Protein AF-A0A520QK31-F1 (afdb_monomer_lite)

Structure (mmCIF, N/CA/C/O backbone):
data_AF-A0A520QK31-F1
#
_entry.id   AF-A0A520QK31-F1
#
loop_
_atom_site.group_PDB
_atom_site.id
_atom_site.type_symbol
_atom_site.label_atom_id
_atom_site.label_alt_id
_atom_site.label_comp_id
_atom_site.label_asym_id
_atom_site.label_entity_id
_atom_site.label_seq_id
_atom_site.pdbx_PDB_ins_code
_atom_site.Cartn_x
_atom_site.Cartn_y
_atom_site.Cartn_z
_atom_site.occupancy
_atom_site.B_iso_or_equiv
_atom_site.auth_seq_id
_atom_site.auth_comp_id
_atom_site.auth_asym_id
_atom_site.auth_atom_id
_atom_site.pdbx_PDB_model_num
ATOM 1 N N . MET A 1 1 ? 21.929 82.940 11.059 1.00 46.09 1 MET A N 1
ATOM 2 C CA . MET A 1 1 ? 22.691 81.681 10.891 1.00 46.09 1 MET A CA 1
ATOM 3 C C . MET A 1 1 ? 22.188 80.695 11.957 1.00 46.09 1 MET A C 1
ATOM 5 O O . MET A 1 1 ? 22.759 80.641 13.028 1.00 46.09 1 MET A O 1
ATOM 9 N N . LYS A 1 2 ? 20.939 80.211 11.927 1.00 44.94 2 LYS A N 1
ATOM 10 C CA . LYS A 1 2 ? 20.292 79.178 11.084 1.00 44.94 2 LYS A CA 1
ATOM 11 C C . LYS A 1 2 ? 20.892 77.758 11.227 1.00 44.94 2 LYS A C 1
ATOM 13 O O . LYS A 1 2 ? 21.937 77.467 10.665 1.00 44.94 2 LYS A O 1
ATOM 18 N N . ASN A 1 3 ? 20.124 76.930 11.949 1.00 48.44 3 ASN A N 1
ATOM 19 C CA . ASN A 1 3 ? 19.950 75.469 11.892 1.00 48.44 3 ASN A CA 1
ATOM 20 C C . ASN A 1 3 ? 21.134 74.560 12.266 1.00 48.44 3 ASN A C 1
ATOM 22 O O . ASN A 1 3 ? 21.831 74.076 11.382 1.00 48.44 3 ASN A O 1
ATOM 26 N N . LYS A 1 4 ? 21.286 74.223 13.560 1.00 48.78 4 LYS A N 1
ATOM 27 C CA . LYS A 1 4 ? 22.144 73.100 14.000 1.00 48.78 4 LYS A CA 1
ATOM 28 C C . LYS A 1 4 ? 21.623 72.128 15.089 1.00 48.78 4 LYS A C 1
ATOM 30 O O . LYS A 1 4 ? 22.316 71.136 15.274 1.00 48.78 4 LYS A O 1
ATOM 35 N N . PRO A 1 5 ? 20.449 72.258 15.754 1.00 47.41 5 PRO A N 1
ATOM 36 C CA . PRO A 1 5 ? 20.055 71.233 16.733 1.00 47.41 5 PRO A CA 1
ATOM 37 C C . PRO A 1 5 ? 19.153 70.115 16.170 1.00 47.41 5 PRO A C 1
ATOM 39 O O . PRO A 1 5 ? 19.018 69.076 16.800 1.00 47.41 5 PRO A O 1
ATOM 42 N N . LEU A 1 6 ? 18.560 70.278 14.979 1.00 47.03 6 LEU A N 1
ATOM 43 C CA . LEU A 1 6 ? 17.565 69.328 14.444 1.00 47.03 6 LEU A CA 1
ATOM 44 C C . LEU A 1 6 ? 18.149 68.124 13.681 1.00 47.03 6 LEU A C 1
ATOM 46 O O . LEU A 1 6 ? 17.449 67.138 13.484 1.00 47.03 6 LEU A O 1
ATOM 50 N N . ILE A 1 7 ? 19.421 68.168 13.270 1.00 50.44 7 ILE A N 1
ATOM 51 C CA . ILE A 1 7 ? 20.027 67.096 12.455 1.00 50.44 7 ILE A CA 1
ATOM 52 C C . ILE A 1 7 ? 20.552 65.949 13.336 1.00 50.44 7 ILE A C 1
ATOM 54 O O . ILE A 1 7 ? 20.446 64.788 12.956 1.00 50.44 7 ILE A O 1
ATOM 58 N N . PHE A 1 8 ? 21.044 66.240 14.545 1.00 45.44 8 PHE A N 1
ATOM 59 C CA . PHE A 1 8 ? 21.603 65.207 15.429 1.00 45.44 8 PHE A CA 1
ATOM 60 C C . PHE A 1 8 ? 20.547 64.251 16.004 1.00 45.44 8 PHE A C 1
ATOM 62 O O . PHE A 1 8 ? 20.827 63.065 16.150 1.00 45.44 8 PHE A O 1
ATOM 69 N N . GLY A 1 9 ? 19.326 64.730 16.268 1.00 43.66 9 GLY A N 1
ATOM 70 C CA . GLY A 1 9 ? 18.235 63.874 16.750 1.00 43.66 9 GLY A CA 1
ATOM 71 C C . GLY A 1 9 ? 17.735 62.884 15.692 1.00 43.66 9 GLY A C 1
ATOM 72 O O . GLY A 1 9 ? 17.532 61.713 15.989 1.00 43.66 9 GLY A O 1
ATOM 73 N N . LEU A 1 10 ? 17.612 63.328 14.437 1.00 47.44 10 LEU A N 1
ATOM 74 C CA . LEU A 1 10 ? 17.105 62.503 13.332 1.00 47.44 10 LEU A CA 1
ATOM 75 C C . LEU A 1 10 ? 18.088 61.404 12.898 1.00 47.44 10 LEU A C 1
ATOM 77 O O . LEU A 1 10 ? 17.662 60.293 12.587 1.00 47.44 10 LEU A O 1
ATOM 81 N N . VAL A 1 11 ? 19.397 61.677 12.927 1.00 52.50 11 VAL A N 1
ATOM 82 C CA . VAL A 1 11 ? 20.423 60.678 12.571 1.00 52.50 11 VAL A CA 1
ATOM 83 C C . VAL A 1 11 ? 20.552 59.599 13.653 1.00 52.50 11 VAL A C 1
ATOM 85 O O . VAL A 1 11 ? 20.694 58.423 13.324 1.00 52.50 11 VAL A O 1
ATOM 88 N N . ALA A 1 12 ? 20.431 59.965 14.934 1.00 52.16 12 ALA A N 1
ATOM 89 C CA . ALA A 1 12 ? 20.466 58.999 16.031 1.00 52.16 12 ALA A CA 1
ATOM 90 C C . ALA A 1 12 ? 19.258 58.042 16.001 1.00 52.16 12 ALA A C 1
ATOM 92 O O . ALA A 1 12 ? 19.423 56.838 16.189 1.00 52.16 12 ALA A O 1
ATOM 93 N N . SER A 1 13 ? 18.056 58.543 15.693 1.00 50.72 13 SER A N 1
ATOM 94 C CA . SER A 1 13 ? 16.854 57.705 15.594 1.00 50.72 13 SER A CA 1
ATOM 95 C C . SER A 1 13 ? 16.883 56.753 14.392 1.00 50.72 13 SER A C 1
ATOM 97 O O . SER A 1 13 ? 16.479 55.600 14.527 1.00 50.72 13 SER A O 1
ATOM 99 N N . ALA A 1 14 ? 17.411 57.183 13.240 1.00 53.25 14 ALA A N 1
ATOM 100 C CA . ALA A 1 14 ? 17.534 56.322 12.061 1.00 53.25 14 ALA A CA 1
ATOM 101 C C . ALA A 1 14 ? 18.543 55.175 12.266 1.00 53.25 14 ALA A C 1
ATOM 103 O O . ALA A 1 14 ? 18.315 54.063 11.791 1.00 53.25 14 ALA A O 1
ATOM 104 N N . LEU A 1 15 ? 19.624 55.411 13.020 1.00 49.22 15 LEU A N 1
ATOM 105 C CA . LEU A 1 15 ? 20.623 54.381 13.316 1.00 49.22 15 LEU A CA 1
ATOM 106 C C . LEU A 1 15 ? 20.081 53.311 14.279 1.00 49.22 15 LEU A C 1
ATOM 108 O O . LEU A 1 15 ? 20.349 52.129 14.091 1.00 49.22 15 LEU A O 1
ATOM 112 N N . VAL A 1 16 ? 19.272 53.709 15.267 1.00 54.50 16 VAL A N 1
ATOM 113 C CA . VAL A 1 16 ? 18.648 52.783 16.231 1.00 54.50 16 VAL A CA 1
ATOM 114 C C . VAL A 1 16 ? 17.549 51.939 15.575 1.00 54.50 16 VAL A C 1
ATOM 116 O O . VAL A 1 16 ? 17.480 50.736 15.832 1.00 54.50 16 VAL A O 1
ATOM 119 N N . PHE A 1 17 ? 16.742 52.521 14.678 1.00 51.25 17 PHE A N 1
ATOM 120 C CA . PHE A 1 17 ? 15.745 51.773 13.896 1.00 51.25 17 PHE A CA 1
ATOM 121 C C . PHE A 1 17 ? 16.382 50.842 12.852 1.00 51.25 17 PHE A C 1
ATOM 123 O O . PHE A 1 17 ? 15.921 49.717 12.672 1.00 51.25 17 PHE A O 1
ATOM 130 N N . GLY A 1 18 ? 17.478 51.259 12.209 1.00 51.44 18 GLY A N 1
ATOM 131 C CA . GLY A 1 18 ? 18.239 50.398 11.300 1.00 51.44 18 GLY A CA 1
ATOM 132 C C . GLY A 1 18 ? 18.871 49.200 12.014 1.00 51.44 18 GLY A C 1
ATOM 133 O O . GLY A 1 18 ? 18.764 48.074 11.532 1.00 51.44 18 GLY A O 1
ATOM 134 N N . LEU A 1 19 ? 19.462 49.410 13.198 1.00 51.34 19 LEU A N 1
ATOM 135 C CA . LEU A 1 19 ? 20.060 48.322 13.979 1.00 51.34 19 LEU A CA 1
ATOM 136 C C . LEU A 1 19 ? 19.002 47.338 14.500 1.00 51.34 19 LEU A C 1
ATOM 138 O O . LEU A 1 19 ? 19.225 46.134 14.462 1.00 51.34 19 LEU A O 1
ATOM 142 N N . THR A 1 20 ? 17.839 47.826 14.943 1.00 53.66 20 THR A N 1
ATOM 143 C CA . THR A 1 20 ? 16.747 46.958 15.423 1.00 53.66 20 THR A CA 1
ATOM 144 C C . THR A 1 20 ? 16.076 46.174 14.295 1.00 53.66 20 THR A C 1
ATOM 146 O O . THR A 1 20 ? 15.760 45.004 14.499 1.00 53.66 20 THR A O 1
ATOM 149 N N . CYS A 1 21 ? 15.936 46.742 13.091 1.00 51.38 21 CYS A N 1
ATOM 150 C CA . CYS A 1 21 ? 15.481 45.986 11.917 1.00 51.38 21 CYS A CA 1
ATOM 151 C C . CYS A 1 21 ? 16.490 44.909 11.494 1.00 51.38 21 CYS A C 1
ATOM 153 O O . CYS A 1 21 ? 16.090 43.778 11.230 1.00 51.38 21 CYS A O 1
ATOM 155 N N . CYS A 1 22 ? 17.792 45.214 11.485 1.00 50.25 22 CYS A N 1
ATOM 156 C CA . CYS A 1 22 ? 18.816 44.215 11.176 1.00 50.25 22 CYS A CA 1
ATOM 157 C C . CYS A 1 22 ? 18.852 43.095 12.224 1.00 50.25 22 CYS A C 1
ATOM 159 O O . CYS A 1 22 ? 18.887 41.930 11.849 1.00 50.25 22 CYS A O 1
ATOM 161 N N . VAL A 1 23 ? 18.775 43.411 13.522 1.00 53.81 23 VAL A N 1
ATOM 162 C CA . VAL A 1 23 ? 18.727 42.390 14.585 1.00 53.81 23 VAL A CA 1
ATOM 163 C C . VAL A 1 23 ? 17.439 41.564 14.501 1.00 53.81 23 VAL A C 1
ATOM 165 O O . VAL A 1 23 ? 17.503 40.353 14.650 1.00 53.81 23 VAL A O 1
ATOM 168 N N . GLY A 1 24 ? 16.290 42.170 14.182 1.00 47.28 24 GLY A N 1
ATOM 169 C CA . GLY A 1 24 ? 15.038 41.439 13.968 1.00 47.28 24 GLY A CA 1
ATOM 170 C C . GLY A 1 24 ? 15.112 40.463 12.791 1.00 47.28 24 GLY A C 1
ATOM 171 O O . GLY A 1 24 ? 14.765 39.297 12.944 1.00 47.28 24 GLY A O 1
ATOM 172 N N . ILE A 1 25 ? 15.626 40.900 11.637 1.00 53.22 25 ILE A N 1
ATOM 173 C CA . ILE A 1 25 ? 15.772 40.046 10.445 1.00 53.22 25 ILE A CA 1
ATOM 174 C C . ILE A 1 25 ? 16.814 38.943 10.685 1.00 53.22 25 ILE A C 1
ATOM 176 O O . ILE A 1 25 ? 16.586 37.805 10.279 1.00 53.22 25 ILE A O 1
ATOM 180 N N . PHE A 1 26 ? 17.910 39.232 11.397 1.00 43.88 26 PHE A N 1
ATOM 181 C CA . PHE A 1 26 ? 18.868 38.203 11.806 1.00 43.88 26 PHE A CA 1
ATOM 182 C C . PHE A 1 26 ? 18.258 37.213 12.801 1.00 43.88 26 PHE A C 1
ATOM 184 O O . PHE A 1 26 ? 18.495 36.023 12.647 1.00 43.88 26 PHE A O 1
ATOM 191 N N . SER A 1 27 ? 17.427 37.648 13.752 1.00 43.38 27 SER A N 1
ATOM 192 C CA . SER A 1 27 ? 16.730 36.740 14.672 1.00 43.38 27 SER A CA 1
ATOM 193 C C . SER A 1 27 ? 15.711 35.851 13.955 1.00 43.38 27 SER A C 1
ATOM 195 O O . SER A 1 27 ? 15.657 34.664 14.244 1.00 43.38 27 SER A O 1
ATOM 197 N N . PHE A 1 28 ? 14.953 36.366 12.979 1.00 42.34 28 PHE A N 1
ATOM 198 C CA . PHE A 1 28 ? 14.015 35.548 12.194 1.00 42.34 28 PHE A CA 1
ATOM 199 C C . PHE A 1 28 ? 14.725 34.596 11.217 1.00 42.34 28 PHE A C 1
ATOM 201 O O . PHE A 1 28 ? 14.290 33.457 11.055 1.00 42.34 28 PHE A O 1
ATOM 208 N N . ALA A 1 29 ? 15.843 35.013 10.613 1.00 42.59 29 ALA A N 1
ATOM 209 C CA . ALA A 1 29 ? 16.661 34.138 9.772 1.00 42.59 29 ALA A CA 1
ATOM 210 C C . ALA A 1 29 ? 17.414 33.073 10.591 1.00 42.59 29 ALA A C 1
ATOM 212 O O . ALA A 1 29 ? 17.589 31.955 10.113 1.00 42.59 29 ALA A O 1
ATOM 213 N N . PHE A 1 30 ? 17.811 33.376 11.834 1.00 40.28 30 PHE A N 1
ATOM 214 C CA . PHE A 1 30 ? 18.374 32.387 12.757 1.00 40.28 30 PHE A CA 1
ATOM 215 C C . PHE A 1 30 ? 17.307 31.436 13.310 1.00 40.28 30 PHE A C 1
ATOM 217 O O . PHE A 1 30 ? 17.577 30.244 13.399 1.00 40.28 30 PHE A O 1
ATOM 224 N N . GLN A 1 31 ? 16.086 31.899 13.600 1.00 40.75 31 GLN A N 1
ATOM 225 C CA . GLN A 1 31 ? 15.008 31.011 14.052 1.00 40.75 31 GLN A CA 1
ATOM 226 C C . GLN A 1 31 ? 14.649 29.964 12.981 1.00 40.75 31 GLN A C 1
ATOM 228 O O . GLN A 1 31 ? 14.403 28.815 13.318 1.00 40.75 31 GLN A O 1
ATOM 233 N N . HIS A 1 32 ? 14.697 30.331 11.694 1.00 39.09 32 HIS A N 1
ATOM 234 C CA . HIS A 1 32 ? 14.441 29.396 10.590 1.00 39.09 32 HIS A CA 1
ATOM 235 C C . HIS A 1 32 ? 15.637 28.497 10.222 1.00 39.09 32 HIS A C 1
ATOM 237 O O . HIS A 1 32 ? 15.451 27.507 9.517 1.00 39.09 32 HIS A O 1
ATOM 243 N N . HIS A 1 33 ? 16.856 28.811 10.682 1.00 35.91 33 HIS A N 1
ATOM 244 C CA . HIS A 1 33 ? 18.060 28.014 10.403 1.00 35.91 33 HIS A CA 1
ATOM 245 C C . HIS A 1 33 ? 18.597 27.212 11.602 1.00 35.91 33 HIS A C 1
ATOM 247 O O . HIS A 1 33 ? 19.410 26.313 11.387 1.00 35.91 33 HIS A O 1
ATOM 253 N N . ILE A 1 34 ? 18.133 27.458 12.835 1.00 40.84 34 ILE A N 1
ATOM 254 C CA . ILE A 1 34 ? 18.486 26.649 14.023 1.00 40.84 34 ILE A CA 1
ATOM 255 C C . ILE A 1 34 ? 17.518 25.460 14.237 1.00 40.84 34 ILE A C 1
ATOM 257 O O . ILE A 1 34 ? 17.526 24.835 15.286 1.00 40.84 34 ILE A O 1
ATOM 261 N N . GLU A 1 35 ? 16.730 25.048 13.242 1.00 41.16 35 GLU A N 1
ATOM 262 C CA . GLU A 1 35 ? 16.080 23.720 13.291 1.00 41.16 35 GLU A CA 1
ATOM 263 C C . GLU A 1 35 ? 16.987 22.593 12.763 1.00 41.16 35 GLU A C 1
ATOM 265 O O . GLU A 1 35 ? 16.629 21.426 12.843 1.00 41.16 35 GLU A O 1
ATOM 270 N N . ASN A 1 36 ? 18.195 22.905 12.274 1.00 40.81 36 ASN A N 1
ATOM 271 C CA . ASN A 1 36 ? 19.083 21.912 11.649 1.00 40.81 36 ASN A CA 1
ATOM 272 C C . ASN A 1 36 ? 20.498 21.829 12.248 1.00 40.81 36 ASN A C 1
ATOM 274 O O . ASN A 1 36 ? 21.398 21.263 11.626 1.00 40.81 36 ASN A O 1
ATOM 278 N N . ALA A 1 37 ? 20.722 22.354 13.455 1.00 39.41 37 ALA A N 1
ATOM 279 C CA . ALA A 1 37 ? 22.028 22.299 14.114 1.00 39.41 37 ALA A CA 1
ATOM 280 C C . ALA A 1 37 ? 21.962 21.592 15.480 1.00 39.41 37 ALA A C 1
ATOM 282 O O . ALA A 1 37 ? 22.026 22.232 16.520 1.00 39.41 37 ALA A O 1
ATOM 283 N N . GLY A 1 38 ? 21.892 20.257 15.436 1.00 49.59 38 GLY A N 1
ATOM 284 C CA . GLY A 1 38 ? 22.512 19.359 16.418 1.00 49.59 38 GLY A CA 1
ATOM 285 C C . GLY A 1 38 ? 21.910 19.310 17.823 1.00 49.59 38 GLY A C 1
ATOM 286 O O . GLY A 1 38 ? 22.356 20.025 18.715 1.00 49.59 38 GLY A O 1
ATOM 287 N N . GLY A 1 39 ? 21.011 18.346 18.032 1.00 52.50 39 GLY A N 1
ATOM 288 C CA . GLY A 1 39 ? 20.623 17.852 19.354 1.00 52.50 39 GLY A CA 1
ATOM 289 C C . GLY A 1 39 ? 19.117 17.688 19.490 1.00 52.50 39 GLY A C 1
ATOM 290 O O . GLY A 1 39 ? 18.494 18.447 20.223 1.00 52.50 39 GLY A O 1
ATOM 291 N N . GLY A 1 40 ? 18.529 16.734 18.763 1.00 62.62 40 GLY A N 1
ATOM 292 C CA . GLY A 1 40 ? 17.146 16.337 19.038 1.00 62.62 40 GLY A CA 1
ATOM 293 C C . GLY A 1 40 ? 17.016 15.732 20.441 1.00 62.62 40 GLY A C 1
ATOM 294 O O . GLY A 1 40 ? 18.021 15.420 21.090 1.00 62.62 40 GLY A O 1
ATOM 295 N N . ALA A 1 41 ? 15.783 15.586 20.921 1.00 76.56 41 ALA A N 1
ATOM 296 C CA . ALA A 1 41 ? 15.516 14.999 22.227 1.00 76.56 41 ALA A CA 1
ATOM 297 C C . ALA A 1 41 ? 16.080 13.567 22.313 1.00 76.56 41 ALA A C 1
ATOM 299 O O . ALA A 1 41 ? 16.209 12.872 21.303 1.00 76.56 41 ALA A O 1
ATOM 300 N N . SER A 1 42 ? 16.493 13.159 23.510 1.00 82.25 42 SER A N 1
ATOM 301 C CA . SER A 1 42 ? 17.139 11.874 23.773 1.00 82.25 42 SER A CA 1
ATOM 302 C C . SER A 1 42 ? 16.123 10.776 24.080 1.00 82.25 42 SER A C 1
ATOM 304 O O . SER A 1 42 ? 14.950 11.027 24.335 1.00 82.25 42 SER A O 1
ATOM 306 N N . VAL A 1 43 ? 16.585 9.523 24.100 1.00 77.00 43 VAL A N 1
ATOM 307 C CA . VAL A 1 43 ? 15.735 8.373 24.431 1.00 77.00 43 VAL A CA 1
ATOM 308 C C . VAL A 1 43 ? 15.033 8.571 25.781 1.00 77.00 43 VAL A C 1
ATOM 310 O O . VAL A 1 43 ? 15.694 8.758 26.802 1.00 77.00 43 VAL A O 1
ATOM 313 N N . GLY A 1 44 ? 13.705 8.447 25.778 1.00 74.62 44 GLY A N 1
ATOM 314 C CA . GLY A 1 44 ? 12.829 8.625 26.937 1.00 74.62 44 GLY A CA 1
ATOM 315 C C . GLY A 1 44 ? 12.202 10.015 27.061 1.00 74.62 44 GLY A C 1
ATOM 316 O O . GLY A 1 44 ? 11.282 10.173 27.861 1.00 74.62 44 GLY A O 1
ATOM 317 N N . ASP A 1 45 ? 12.649 10.995 26.273 1.00 79.56 45 ASP A N 1
ATOM 318 C CA . ASP A 1 45 ? 12.022 12.316 26.225 1.00 79.56 45 ASP A CA 1
ATOM 319 C C . ASP A 1 45 ? 10.677 12.257 25.493 1.00 79.56 45 ASP A C 1
ATOM 321 O O . ASP A 1 45 ? 10.480 11.428 24.606 1.00 79.56 45 ASP A O 1
ATOM 325 N N . ALA A 1 46 ? 9.747 13.139 25.860 1.00 82.25 46 ALA A N 1
ATOM 326 C CA . ALA A 1 46 ? 8.451 13.226 25.195 1.00 82.25 46 ALA A CA 1
ATOM 327 C C . ALA A 1 46 ? 8.590 13.795 23.774 1.00 82.25 46 ALA A C 1
ATOM 329 O O . ALA A 1 46 ? 9.412 14.680 23.532 1.00 82.25 46 ALA A O 1
ATOM 330 N N . CYS A 1 47 ? 7.761 13.316 22.852 1.00 81.25 47 CYS A N 1
ATOM 331 C CA . CYS A 1 47 ? 7.728 13.779 21.467 1.00 81.25 47 CYS A CA 1
ATOM 332 C C . CYS A 1 47 ? 6.316 13.666 20.891 1.00 81.25 47 CYS A C 1
ATOM 334 O O . CYS A 1 47 ? 5.540 12.823 21.331 1.00 81.25 47 CYS A O 1
ATOM 336 N N . ASP A 1 48 ? 6.021 14.469 19.869 1.00 79.94 48 ASP A N 1
ATOM 337 C CA . ASP A 1 48 ? 4.801 14.332 19.063 1.00 79.94 48 ASP A CA 1
ATOM 338 C C . ASP A 1 48 ? 5.136 13.841 17.644 1.00 79.94 48 ASP A C 1
ATOM 340 O O . ASP A 1 48 ? 4.323 13.208 16.969 1.00 79.94 48 ASP A O 1
ATOM 344 N N . ARG A 1 49 ? 6.351 14.136 17.163 1.00 76.56 49 ARG A N 1
ATOM 345 C CA . ARG A 1 49 ? 6.843 13.809 15.821 1.00 76.56 49 ARG A CA 1
ATOM 346 C C . ARG A 1 49 ? 8.261 13.249 15.877 1.00 76.56 49 ARG A C 1
ATOM 348 O O . ARG A 1 49 ? 9.055 13.580 16.750 1.00 76.56 49 ARG A O 1
ATOM 355 N N . ALA A 1 50 ? 8.630 12.448 14.877 1.00 74.00 50 ALA A N 1
ATOM 356 C CA . ALA A 1 50 ? 9.967 11.851 14.777 1.00 74.00 50 ALA A CA 1
ATOM 357 C C . ALA A 1 50 ? 11.107 12.886 14.743 1.00 74.00 50 ALA A C 1
ATOM 359 O O . ALA A 1 50 ? 12.201 12.628 15.235 1.00 74.00 50 ALA A O 1
ATOM 360 N N . THR A 1 51 ? 10.839 14.066 14.178 1.00 76.81 51 THR A N 1
ATOM 361 C CA . THR A 1 51 ? 11.780 15.193 14.106 1.00 76.81 51 THR A CA 1
ATOM 362 C C . THR A 1 51 ? 12.086 15.829 15.458 1.00 76.81 51 THR A C 1
ATOM 364 O O . THR A 1 51 ? 13.029 16.607 15.545 1.00 76.81 51 THR A O 1
ATOM 367 N N . ASP A 1 52 ? 11.298 15.526 16.491 1.00 79.88 52 ASP A N 1
ATOM 368 C CA . ASP A 1 52 ? 11.520 16.049 17.840 1.00 79.88 52 ASP A CA 1
ATOM 369 C C . ASP A 1 52 ? 12.666 15.291 18.542 1.00 79.88 52 ASP A C 1
ATOM 371 O O . ASP A 1 52 ? 13.303 15.819 19.452 1.00 79.88 52 ASP A O 1
ATOM 375 N N . CYS A 1 53 ? 12.970 14.071 18.084 1.00 79.69 53 CYS A N 1
ATOM 376 C CA . CYS A 1 53 ? 14.029 13.211 18.606 1.00 79.69 53 CYS A CA 1
ATOM 377 C C . CYS A 1 53 ? 15.356 13.405 17.860 1.00 79.69 53 CYS A C 1
ATOM 379 O O . CYS A 1 53 ? 15.405 13.984 16.774 1.00 79.69 53 CYS A O 1
ATOM 381 N N . ASP A 1 54 ? 16.459 12.893 18.412 1.00 81.00 54 ASP A N 1
ATOM 382 C CA . ASP A 1 54 ? 17.760 12.930 17.735 1.00 81.00 54 ASP A CA 1
ATOM 383 C C . ASP A 1 54 ? 17.797 12.004 16.504 1.00 81.00 54 ASP A C 1
ATOM 385 O O . ASP A 1 54 ? 18.214 10.841 16.550 1.00 81.00 54 ASP A O 1
ATOM 389 N N . VAL A 1 55 ? 17.377 12.557 15.367 1.00 73.00 55 VAL A N 1
ATOM 390 C CA . VAL A 1 55 ? 17.381 11.894 14.059 1.00 73.00 55 VAL A CA 1
ATOM 391 C C . VAL A 1 55 ? 18.792 11.483 13.632 1.00 73.00 55 VAL A C 1
ATOM 393 O O . VAL A 1 55 ? 18.962 10.456 12.973 1.00 73.00 55 VAL A O 1
ATOM 396 N N . ALA A 1 56 ? 19.825 12.243 14.013 1.00 71.94 56 ALA A N 1
ATOM 397 C CA . ALA A 1 56 ? 21.206 11.910 13.669 1.00 71.94 56 ALA A CA 1
ATOM 398 C C . ALA A 1 56 ? 21.686 10.654 14.415 1.00 71.94 56 ALA A C 1
ATOM 400 O O . ALA A 1 56 ? 22.486 9.887 13.876 1.00 71.94 56 ALA A O 1
ATOM 401 N N . ALA A 1 57 ? 21.146 10.407 15.610 1.00 69.38 57 ALA A N 1
ATOM 402 C CA . ALA A 1 57 ? 21.337 9.176 16.371 1.00 69.38 57 ALA A CA 1
ATOM 403 C C . ALA A 1 57 ? 20.380 8.032 15.967 1.00 69.38 57 ALA A C 1
ATOM 405 O O . ALA A 1 57 ? 20.397 6.978 16.606 1.00 69.38 57 ALA A O 1
ATOM 406 N N . GLY A 1 58 ? 19.557 8.209 14.923 1.00 67.25 58 GLY A N 1
ATOM 407 C CA . GLY A 1 58 ? 18.588 7.206 14.466 1.00 67.25 58 GLY A CA 1
ATOM 408 C C . GLY A 1 58 ? 17.391 7.037 15.405 1.00 67.25 58 GLY A C 1
ATOM 409 O O . GLY A 1 58 ? 16.837 5.941 15.503 1.00 67.25 58 GLY A O 1
ATOM 410 N N . GLN A 1 59 ? 17.023 8.089 16.142 1.00 79.00 59 GLN A N 1
ATOM 411 C CA . GLN A 1 59 ? 15.864 8.065 17.030 1.00 79.00 59 GLN A CA 1
ATOM 412 C C . GLN A 1 59 ? 14.549 8.331 16.280 1.00 79.00 59 GLN A C 1
ATOM 414 O O . GLN A 1 59 ? 14.521 8.809 15.147 1.00 79.00 59 GLN A O 1
ATOM 419 N N . SER A 1 60 ? 13.454 7.975 16.941 1.00 77.00 60 SER A N 1
ATOM 420 C CA . SER A 1 60 ? 12.084 7.933 16.435 1.00 77.00 60 SER A CA 1
ATOM 421 C C . SER A 1 60 ? 11.096 8.225 17.552 1.00 77.00 60 SER A C 1
ATOM 423 O O . SER A 1 60 ? 11.423 8.009 18.720 1.00 77.00 60 SER A O 1
ATOM 425 N N . CYS A 1 61 ? 9.900 8.687 17.192 1.00 79.25 61 CYS A N 1
ATOM 426 C CA . CYS A 1 61 ? 8.857 9.020 18.155 1.00 79.25 61 CYS A CA 1
ATOM 427 C C . CYS A 1 61 ? 7.792 7.921 18.211 1.00 79.25 61 CYS A C 1
ATOM 429 O O . CYS A 1 61 ? 6.932 7.833 17.334 1.00 79.25 61 CYS A O 1
ATOM 431 N N . MET A 1 62 ? 7.856 7.063 19.229 1.00 76.19 62 MET A N 1
ATOM 432 C CA . MET A 1 62 ? 6.901 5.969 19.413 1.00 76.19 62 MET A CA 1
ATOM 433 C C . MET A 1 62 ? 5.802 6.392 20.381 1.00 76.19 62 MET A C 1
ATOM 435 O O . MET A 1 62 ? 6.094 6.998 21.403 1.00 76.19 62 MET A O 1
ATOM 439 N N . HIS A 1 63 ? 4.552 6.055 20.070 1.00 74.75 63 HIS A N 1
ATOM 440 C CA . HIS A 1 63 ? 3.401 6.388 20.906 1.00 74.75 63 HIS A CA 1
ATOM 441 C C . HIS A 1 63 ? 2.869 5.146 21.622 1.00 74.75 63 HIS A C 1
ATOM 443 O O . HIS A 1 63 ? 2.649 4.112 20.988 1.00 74.75 63 HIS A O 1
ATOM 449 N N . ASP A 1 64 ? 2.648 5.267 22.930 1.00 71.44 64 ASP A N 1
ATOM 450 C CA . ASP A 1 64 ? 1.909 4.304 23.747 1.00 71.44 64 ASP A CA 1
ATOM 451 C C . ASP A 1 64 ? 0.706 4.972 24.444 1.00 71.44 64 ASP A C 1
ATOM 453 O O . ASP A 1 64 ? 0.353 6.116 24.149 1.00 71.44 64 ASP A O 1
ATOM 457 N N . ASP A 1 65 ? 0.058 4.255 25.367 1.00 69.19 65 ASP A N 1
ATOM 458 C CA . ASP A 1 65 ? -1.106 4.755 26.111 1.00 69.19 65 ASP A CA 1
ATOM 459 C C . ASP A 1 65 ? -0.786 5.960 27.027 1.00 69.19 65 ASP A C 1
ATOM 461 O O . ASP A 1 65 ? -1.703 6.644 27.486 1.00 69.19 65 ASP A O 1
ATOM 465 N N . ALA A 1 66 ? 0.493 6.225 27.318 1.00 70.75 66 ALA A N 1
ATOM 466 C CA . ALA A 1 66 ? 0.965 7.339 28.140 1.00 70.75 66 ALA A CA 1
ATOM 467 C C . ALA A 1 66 ? 1.451 8.548 27.315 1.00 70.75 66 ALA A C 1
ATOM 469 O O . ALA A 1 66 ? 1.621 9.628 27.887 1.00 70.75 66 ALA A O 1
ATOM 470 N N . GLY A 1 67 ? 1.634 8.397 25.999 1.00 72.19 67 GLY A N 1
ATOM 471 C CA . GLY A 1 67 ? 2.017 9.466 25.073 1.00 72.19 67 GLY A CA 1
ATOM 472 C C . GLY A 1 67 ? 3.165 9.083 24.136 1.00 72.19 67 GLY A C 1
ATOM 473 O O . GLY A 1 67 ? 3.583 7.927 24.067 1.00 72.19 67 GLY A O 1
ATOM 474 N N . GLY A 1 68 ? 3.662 10.059 23.375 1.00 75.50 68 GLY A N 1
ATOM 475 C CA . GLY A 1 68 ? 4.815 9.880 22.495 1.00 75.50 68 GLY A CA 1
ATOM 476 C C . GLY A 1 68 ? 6.140 10.016 23.245 1.00 75.50 68 GLY A C 1
ATOM 477 O O . GLY A 1 68 ? 6.309 10.920 24.067 1.00 75.50 68 GLY A O 1
ATOM 478 N N . PHE A 1 69 ? 7.091 9.127 22.962 1.00 79.44 69 PHE A N 1
ATOM 479 C CA . PHE A 1 69 ? 8.439 9.175 23.518 1.00 79.44 69 PHE A CA 1
ATOM 480 C C . PHE A 1 69 ? 9.524 8.816 22.500 1.00 79.44 69 PHE A C 1
ATOM 482 O O . PHE A 1 69 ? 9.358 7.958 21.625 1.00 79.44 69 PHE A O 1
ATOM 489 N N . CYS A 1 70 ? 10.678 9.460 22.650 1.00 80.19 70 CYS A N 1
ATOM 490 C CA . CYS A 1 70 ? 11.846 9.226 21.825 1.00 80.19 70 CYS A CA 1
ATOM 491 C C . CYS A 1 70 ? 12.471 7.869 22.139 1.00 80.19 70 CYS A C 1
ATOM 493 O O . CYS A 1 70 ? 12.744 7.510 23.286 1.00 80.19 70 CYS A O 1
ATOM 495 N N . THR A 1 71 ? 12.730 7.093 21.098 1.00 75.81 71 THR A N 1
ATOM 496 C CA . THR A 1 71 ? 13.334 5.765 21.186 1.00 75.81 71 THR A CA 1
ATOM 497 C C . THR A 1 71 ? 14.148 5.482 19.932 1.00 75.81 71 THR A C 1
ATOM 499 O O . THR A 1 71 ? 13.955 6.103 18.893 1.00 75.81 71 THR A O 1
ATOM 502 N N . THR A 1 72 ? 15.064 4.521 19.992 1.00 72.25 72 THR A N 1
ATOM 503 C CA . THR A 1 72 ? 15.758 4.010 18.797 1.00 72.25 72 THR A CA 1
ATOM 504 C C . THR A 1 72 ? 14.939 2.957 18.048 1.00 72.25 72 THR A C 1
ATOM 506 O O . THR A 1 72 ? 15.412 2.384 17.069 1.00 72.25 72 THR A O 1
ATOM 509 N N . ARG A 1 73 ? 13.727 2.656 18.531 1.00 73.25 73 ARG A N 1
ATOM 510 C CA . ARG A 1 73 ? 12.870 1.585 18.024 1.00 73.25 73 ARG A CA 1
ATOM 511 C C . ARG A 1 73 ? 11.663 2.111 17.286 1.00 73.25 73 ARG A C 1
ATOM 513 O O . ARG A 1 73 ? 11.041 3.073 17.702 1.00 73.25 73 ARG A O 1
ATOM 520 N N . CYS A 1 74 ? 11.244 1.352 16.297 1.00 70.12 74 CYS A N 1
ATOM 521 C CA . CYS A 1 74 ? 10.055 1.627 15.528 1.00 70.12 74 CYS A CA 1
ATOM 522 C C . CYS A 1 74 ? 9.161 0.391 15.447 1.00 70.12 74 CYS A C 1
ATOM 524 O O . CYS A 1 74 ? 9.616 -0.753 15.550 1.00 70.12 74 CYS A O 1
ATOM 526 N N . GLN A 1 75 ? 7.872 0.643 15.250 1.00 65.44 75 GLN A N 1
ATOM 527 C CA . GLN A 1 75 ? 6.888 -0.382 14.895 1.00 65.44 75 GLN A CA 1
ATOM 528 C C . GLN A 1 75 ? 6.452 -0.245 13.434 1.00 65.44 75 GLN A C 1
ATOM 530 O O . GLN A 1 75 ? 6.139 -1.234 12.777 1.00 65.44 75 GLN A O 1
ATOM 535 N N . THR A 1 76 ? 6.467 0.983 12.922 1.00 61.72 76 THR A N 1
ATOM 536 C CA . THR A 1 76 ? 6.030 1.358 11.580 1.00 61.72 76 THR A CA 1
ATOM 537 C C . THR A 1 76 ? 6.900 2.515 11.071 1.00 61.72 76 THR A C 1
ATOM 539 O O . THR A 1 76 ? 7.519 3.221 11.864 1.00 61.72 76 THR A O 1
ATOM 542 N N . SER A 1 77 ? 7.027 2.699 9.753 1.00 65.12 77 SER A N 1
ATOM 543 C CA . SER A 1 77 ? 7.960 3.694 9.184 1.00 65.12 77 SER A CA 1
ATOM 544 C C . SER A 1 77 ? 7.573 5.157 9.447 1.00 65.12 77 SER A C 1
ATOM 546 O O . SER A 1 77 ? 8.427 6.024 9.341 1.00 65.12 77 SER A O 1
ATOM 548 N N . ASP A 1 78 ? 6.322 5.442 9.809 1.00 64.00 78 ASP A N 1
ATOM 549 C CA . ASP A 1 78 ? 5.815 6.777 10.176 1.00 64.00 78 ASP A CA 1
ATOM 550 C C . ASP A 1 78 ? 6.392 7.310 11.494 1.00 64.00 78 ASP A C 1
ATOM 552 O O . ASP A 1 78 ? 6.453 8.521 11.688 1.00 64.00 78 ASP A O 1
ATOM 556 N N . VAL A 1 79 ? 6.874 6.431 12.379 1.00 67.25 79 VAL A N 1
ATOM 557 C CA . VAL A 1 79 ? 7.566 6.865 13.606 1.00 67.25 79 VAL A CA 1
ATOM 558 C C . VAL A 1 79 ? 9.007 7.306 13.335 1.00 67.25 79 VAL A C 1
ATOM 560 O O . VAL A 1 79 ? 9.642 7.913 14.199 1.00 67.25 79 VAL A O 1
ATOM 563 N N . CYS A 1 80 ? 9.536 6.986 12.151 1.00 67.75 80 CYS A N 1
ATOM 564 C CA . CYS A 1 80 ? 10.889 7.320 11.741 1.00 67.75 80 CYS A CA 1
ATOM 565 C C . CYS A 1 80 ? 10.958 8.721 11.133 1.00 67.75 80 CYS A C 1
ATOM 567 O O . CYS A 1 80 ? 9.984 9.255 10.605 1.00 67.75 80 CYS A O 1
ATOM 569 N N . ALA A 1 81 ? 12.143 9.325 11.189 1.00 67.12 81 ALA A N 1
ATOM 570 C CA . ALA A 1 81 ? 12.375 10.602 10.534 1.00 67.12 81 ALA A CA 1
ATOM 571 C C . ALA A 1 81 ? 12.158 10.509 9.010 1.00 67.12 81 ALA A C 1
ATOM 573 O O . ALA A 1 81 ? 12.355 9.437 8.427 1.00 67.12 81 ALA A O 1
ATOM 574 N N . PRO A 1 82 ? 11.825 11.622 8.331 1.00 62.75 82 PRO A N 1
ATOM 575 C CA . PRO A 1 82 ? 11.670 11.633 6.880 1.00 62.75 82 PRO A CA 1
ATOM 576 C C . PRO A 1 82 ? 12.874 11.006 6.159 1.00 62.75 82 PRO A C 1
ATOM 578 O O . PRO A 1 82 ? 14.026 11.359 6.419 1.00 62.75 82 PRO A O 1
ATOM 581 N N . GLY A 1 83 ? 12.607 10.056 5.257 1.00 58.56 83 GLY A N 1
ATOM 582 C CA . GLY A 1 83 ? 13.641 9.316 4.521 1.00 58.56 83 GLY A CA 1
ATOM 583 C C . GLY A 1 83 ? 14.273 8.144 5.283 1.00 58.56 83 GLY A C 1
ATOM 584 O O . GLY A 1 83 ? 15.212 7.537 4.775 1.00 58.56 83 GLY A O 1
ATOM 585 N N . TRP A 1 84 ? 13.777 7.811 6.475 1.00 68.44 84 TRP A N 1
ATOM 586 C CA . TRP A 1 84 ? 14.132 6.601 7.216 1.00 68.44 84 TRP A CA 1
ATOM 587 C C . TRP A 1 84 ? 12.954 5.627 7.201 1.00 68.44 84 TRP A C 1
ATOM 589 O O . TRP A 1 84 ? 11.793 6.030 7.167 1.00 68.44 84 TRP A O 1
ATOM 599 N N . VAL A 1 85 ? 13.248 4.331 7.218 1.00 68.12 85 VAL A N 1
ATOM 600 C CA . VAL A 1 85 ? 12.247 3.263 7.223 1.00 68.12 85 VAL A CA 1
ATOM 601 C C . VAL A 1 85 ? 12.384 2.428 8.481 1.00 68.12 85 VAL A C 1
ATOM 603 O O . VAL A 1 85 ? 13.487 2.231 8.994 1.00 68.12 85 VAL A O 1
ATOM 606 N N . CYS A 1 86 ? 11.254 1.930 8.977 1.00 68.06 86 CYS A N 1
ATOM 607 C CA . CYS A 1 86 ? 11.268 0.976 10.066 1.00 68.06 86 CYS A CA 1
ATOM 608 C C . CYS A 1 86 ? 11.632 -0.401 9.515 1.00 68.06 86 CYS A C 1
ATOM 610 O O . CYS A 1 86 ? 10.813 -1.066 8.879 1.00 68.06 86 CYS A O 1
ATOM 612 N N . GLU A 1 87 ? 12.884 -0.802 9.701 1.00 65.88 87 GLU A N 1
ATOM 613 C CA . GLU A 1 87 ? 13.429 -2.015 9.110 1.00 65.88 87 GLU A CA 1
ATOM 614 C C . GLU A 1 87 ? 14.330 -2.738 10.127 1.00 65.88 87 GLU A C 1
ATOM 616 O O . GLU A 1 87 ? 14.845 -2.158 11.084 1.00 65.88 87 GLU A O 1
ATOM 621 N N . GLY A 1 88 ? 14.524 -4.039 9.937 1.00 57.00 88 GLY A N 1
ATOM 622 C CA . GLY A 1 88 ? 15.496 -4.808 10.707 1.00 57.00 88 GLY A CA 1
ATOM 623 C C . GLY A 1 88 ? 14.911 -5.715 11.789 1.00 57.00 88 GLY A C 1
ATOM 624 O O . GLY A 1 88 ? 13.914 -5.428 12.458 1.00 57.00 88 GLY A O 1
ATOM 625 N N . SER A 1 89 ? 15.601 -6.847 11.911 1.00 47.22 89 SER A N 1
ATOM 626 C CA . SER A 1 89 ? 15.457 -7.925 12.881 1.00 47.22 89 SER A CA 1
ATOM 627 C C . SER A 1 89 ? 15.993 -7.526 14.253 1.00 47.22 89 SER A C 1
ATOM 629 O O . SER A 1 89 ? 17.019 -6.854 14.356 1.00 47.22 89 SER A O 1
ATOM 631 N N . THR A 1 90 ? 15.345 -8.016 15.301 1.00 45.47 90 THR A N 1
ATOM 632 C CA . THR A 1 90 ? 15.745 -7.942 16.707 1.00 45.47 90 THR A CA 1
ATOM 633 C C . THR A 1 90 ? 17.267 -8.038 16.893 1.00 45.47 90 THR A C 1
ATOM 635 O O . THR A 1 90 ? 17.852 -9.105 16.709 1.00 45.47 90 THR A O 1
ATOM 638 N N . ILE A 1 91 ? 17.947 -6.942 17.263 1.00 36.81 91 ILE A N 1
ATOM 639 C CA . ILE A 1 91 ? 19.368 -7.018 17.640 1.00 36.81 91 ILE A CA 1
ATOM 640 C C . ILE A 1 91 ? 19.456 -7.758 18.979 1.00 36.81 91 ILE A C 1
ATOM 642 O O . ILE A 1 91 ? 19.293 -7.170 20.049 1.00 36.81 91 ILE A O 1
ATOM 646 N N . THR A 1 92 ? 19.733 -9.060 18.940 1.00 34.72 92 THR A N 1
ATOM 647 C CA . THR A 1 92 ? 20.088 -9.834 20.131 1.00 34.72 92 THR A CA 1
ATOM 648 C C . THR A 1 92 ? 21.531 -9.530 20.522 1.00 34.72 92 THR A C 1
ATOM 650 O O . THR 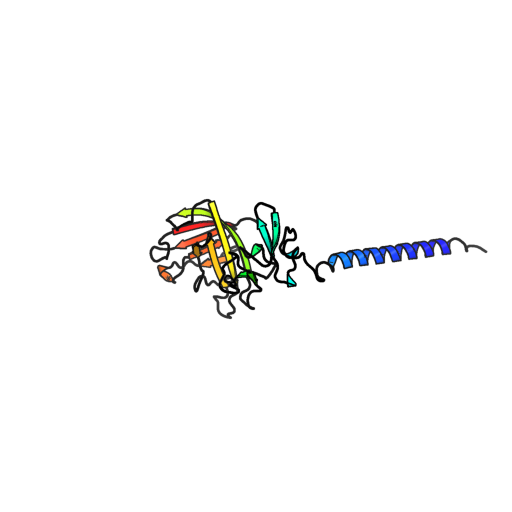A 1 92 ? 22.469 -10.075 19.942 1.00 34.72 92 THR A O 1
ATOM 653 N N . ARG A 1 93 ? 21.743 -8.702 21.550 1.00 33.56 93 ARG A N 1
ATOM 654 C CA . ARG A 1 93 ? 23.017 -8.700 22.285 1.00 33.56 93 ARG A CA 1
ATOM 655 C C . ARG A 1 93 ? 22.945 -9.830 23.321 1.00 33.56 93 ARG A C 1
ATOM 657 O O . ARG A 1 93 ? 22.097 -9.795 24.205 1.00 33.56 93 ARG A O 1
ATOM 664 N N . ASN A 1 94 ? 23.813 -10.836 23.202 1.00 36.75 94 ASN A N 1
ATOM 665 C CA . ASN A 1 94 ? 23.898 -12.008 24.094 1.00 36.75 94 ASN A CA 1
ATOM 666 C C . ASN A 1 94 ? 22.665 -12.938 24.122 1.00 36.75 94 ASN A C 1
ATOM 668 O O . ASN A 1 94 ? 22.376 -13.533 25.157 1.00 36.75 94 ASN A O 1
ATOM 672 N N . GLY A 1 95 ? 21.939 -13.082 23.008 1.00 34.62 95 GLY A N 1
ATOM 673 C CA . GLY A 1 95 ? 20.894 -14.112 22.879 1.00 34.62 95 GLY A CA 1
ATOM 674 C C . GLY A 1 95 ? 19.688 -13.962 23.817 1.00 34.62 95 GLY A C 1
ATOM 675 O O . GLY A 1 95 ? 18.889 -14.887 23.916 1.00 34.62 95 GLY A O 1
ATOM 676 N N . GLN A 1 96 ? 19.536 -12.821 24.498 1.00 31.80 96 GLN A N 1
ATOM 677 C CA . GLN A 1 96 ? 18.316 -12.495 25.229 1.00 31.80 96 GLN A CA 1
ATOM 678 C C . GLN A 1 96 ? 17.485 -11.508 24.422 1.00 31.80 96 GLN A C 1
ATOM 680 O O . GLN A 1 96 ? 17.835 -10.338 24.269 1.00 31.80 96 GLN A O 1
ATOM 685 N N . ASP A 1 97 ? 16.381 -12.031 23.907 1.00 38.88 97 ASP A N 1
ATOM 686 C CA . ASP A 1 97 ? 15.306 -11.278 23.294 1.00 38.88 97 ASP A CA 1
ATOM 687 C C . ASP A 1 97 ? 14.642 -10.407 24.370 1.00 38.88 97 ASP A C 1
ATOM 689 O O . ASP A 1 97 ? 14.070 -10.919 25.336 1.00 38.88 97 ASP A O 1
ATOM 693 N N . ARG A 1 98 ? 14.818 -9.086 24.297 1.00 40.34 98 ARG A N 1
ATOM 694 C CA . ARG A 1 98 ? 14.287 -8.162 25.316 1.00 40.34 98 ARG A CA 1
ATOM 695 C C . ARG A 1 98 ? 13.436 -7.034 24.761 1.00 40.34 98 ARG A C 1
AT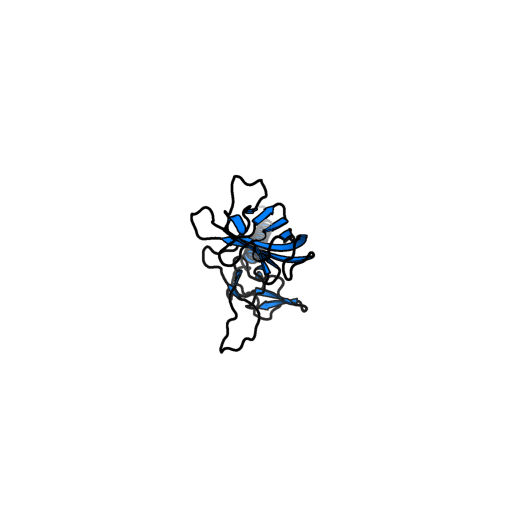OM 697 O O . ARG A 1 98 ? 13.147 -6.093 25.492 1.00 40.34 98 ARG A O 1
ATOM 704 N N . SER A 1 99 ? 13.026 -7.082 23.496 1.00 41.66 99 SER A N 1
ATOM 705 C CA . SER A 1 99 ? 12.427 -5.885 22.905 1.00 41.66 99 SER A CA 1
ATOM 706 C C . SER A 1 99 ? 11.863 -6.109 21.504 1.00 41.66 99 SER A C 1
ATOM 708 O O . SER A 1 99 ? 12.601 -6.038 20.521 1.00 41.66 99 SER A O 1
ATOM 710 N N . GLY A 1 100 ? 10.557 -6.342 21.422 1.00 49.47 100 GLY A N 1
ATOM 711 C CA . GLY A 1 100 ? 9.816 -6.565 20.178 1.00 49.47 100 GLY A CA 1
ATOM 712 C C . GLY A 1 100 ? 9.579 -5.303 19.342 1.00 49.47 100 GLY A C 1
ATOM 713 O O . GLY A 1 100 ? 8.432 -4.953 19.101 1.00 49.47 100 GLY A O 1
ATOM 714 N N . GLY A 1 101 ? 10.639 -4.618 18.904 1.00 54.44 101 GLY A N 1
ATOM 715 C CA . GLY A 1 101 ? 10.542 -3.502 17.951 1.00 54.44 101 GLY A CA 1
ATOM 716 C C . GLY A 1 101 ? 11.756 -3.424 17.022 1.00 54.44 101 GLY A C 1
ATOM 717 O O . GLY A 1 101 ? 12.882 -3.661 17.479 1.00 54.44 101 GLY A O 1
ATOM 718 N N . SER A 1 102 ? 11.504 -3.101 15.748 1.00 69.06 102 SER A N 1
ATOM 719 C CA . SER A 1 102 ? 12.489 -2.854 14.678 1.00 69.06 102 SER A CA 1
ATOM 720 C C . SER A 1 102 ? 13.234 -1.526 14.897 1.00 69.06 102 SER A C 1
ATOM 722 O O . SER A 1 102 ? 12.988 -0.846 15.893 1.00 69.06 102 SER A O 1
ATOM 724 N N . LEU A 1 103 ? 14.179 -1.158 14.023 1.00 69.94 103 LEU A N 1
ATOM 725 C CA . LEU A 1 103 ? 14.952 0.090 14.131 1.00 69.94 103 LEU A CA 1
ATOM 726 C C . LEU A 1 103 ? 14.648 1.023 12.957 1.00 69.94 103 LEU A C 1
ATOM 728 O O . LEU A 1 103 ? 14.424 0.569 11.836 1.00 69.94 103 LEU A O 1
ATOM 732 N N . CYS A 1 104 ? 14.679 2.334 13.193 1.00 68.19 104 CYS A N 1
ATOM 733 C CA . CYS A 1 104 ? 14.684 3.277 12.082 1.00 68.19 104 CYS A CA 1
ATOM 734 C C . CYS A 1 104 ? 16.050 3.223 11.410 1.00 68.19 104 CYS A C 1
ATOM 736 O O . CYS A 1 104 ? 17.072 3.548 12.015 1.00 68.19 104 CYS A O 1
ATOM 738 N N . MET A 1 105 ? 16.072 2.812 10.148 1.00 64.56 105 MET A N 1
ATOM 739 C CA . MET A 1 105 ? 17.283 2.740 9.341 1.00 64.56 105 MET A CA 1
ATOM 740 C C . MET A 1 105 ? 17.117 3.607 8.100 1.00 64.56 105 MET A C 1
ATOM 742 O O . MET A 1 105 ? 16.016 3.746 7.565 1.00 64.56 105 MET A O 1
ATOM 746 N N . ARG A 1 106 ? 18.216 4.203 7.626 1.00 62.84 106 ARG A N 1
ATOM 747 C CA . ARG A 1 106 ? 18.212 4.775 6.279 1.00 62.84 106 ARG A CA 1
ATOM 748 C C . ARG A 1 106 ? 18.118 3.604 5.305 1.00 62.84 106 ARG A C 1
ATOM 750 O O . ARG A 1 106 ? 18.963 2.710 5.404 1.00 62.84 106 ARG A O 1
ATOM 757 N N . PRO A 1 107 ? 17.132 3.591 4.400 1.00 59.69 107 PRO A N 1
ATOM 758 C CA . PRO A 1 107 ? 17.094 2.583 3.360 1.00 59.69 107 PRO A CA 1
ATOM 759 C C . PRO A 1 107 ? 18.401 2.648 2.567 1.00 59.69 107 PRO A C 1
ATOM 761 O O . PR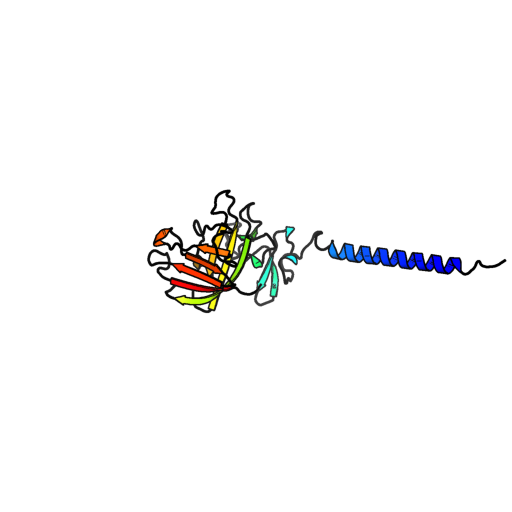O A 1 107 ? 18.967 3.728 2.367 1.00 59.69 107 PRO A O 1
ATOM 764 N N . GLU A 1 108 ? 18.902 1.489 2.138 1.00 57.28 108 GLU A N 1
ATOM 765 C CA . GLU A 1 108 ? 20.027 1.445 1.204 1.00 57.28 108 GLU A CA 1
ATOM 766 C C . GLU A 1 108 ? 19.718 2.357 0.004 1.00 57.28 108 GLU A C 1
ATOM 768 O O . GLU A 1 108 ? 18.562 2.396 -0.435 1.00 57.28 108 GLU A O 1
ATOM 773 N N . PRO A 1 109 ? 20.706 3.093 -0.541 1.00 55.03 109 PRO A N 1
ATOM 774 C CA . PRO A 1 109 ? 20.487 3.932 -1.712 1.00 55.03 109 PRO A CA 1
ATOM 775 C C . PRO A 1 109 ? 19.738 3.161 -2.806 1.00 55.03 109 PRO A C 1
ATOM 777 O O . PRO A 1 109 ? 20.184 2.104 -3.251 1.00 55.03 109 PRO A O 1
ATOM 780 N N . GLY A 1 110 ? 18.573 3.675 -3.206 1.00 55.16 110 GLY A N 1
ATOM 781 C CA . GLY A 1 110 ? 17.702 3.019 -4.184 1.00 55.16 110 GLY A CA 1
ATOM 782 C C . GLY A 1 110 ? 16.620 2.090 -3.624 1.00 55.16 110 GLY A C 1
ATOM 783 O O . GLY A 1 110 ? 15.871 1.558 -4.433 1.00 55.16 110 GLY A O 1
ATOM 784 N N . ARG A 1 111 ? 16.485 1.934 -2.298 1.00 63.69 111 ARG A N 1
ATOM 785 C CA . ARG A 1 111 ? 15.359 1.258 -1.605 1.00 63.69 111 ARG A CA 1
ATOM 786 C C . ARG A 1 111 ? 14.491 2.211 -0.779 1.00 63.69 111 ARG A C 1
ATOM 788 O O . ARG A 1 111 ? 13.823 1.816 0.173 1.00 63.69 111 ARG A O 1
ATOM 795 N N . GLU A 1 112 ? 14.535 3.491 -1.114 1.00 69.31 112 GLU A N 1
ATOM 796 C CA . GLU A 1 112 ? 13.782 4.531 -0.423 1.00 69.31 112 GLU A CA 1
ATOM 797 C C . GLU A 1 112 ? 12.275 4.299 -0.568 1.00 69.31 112 GLU A C 1
ATOM 799 O O . GLU A 1 112 ? 11.794 3.909 -1.638 1.00 69.31 112 GLU A O 1
ATOM 804 N N . ALA A 1 113 ? 11.525 4.539 0.509 1.00 70.38 113 ALA A N 1
ATOM 805 C CA . ALA A 1 113 ? 10.075 4.545 0.429 1.00 70.38 113 ALA A CA 1
ATOM 806 C C . ALA A 1 113 ? 9.633 5.795 -0.344 1.00 70.38 113 ALA A C 1
ATOM 808 O O . ALA A 1 113 ? 9.898 6.919 0.076 1.00 70.38 113 ALA A O 1
ATOM 809 N N . LEU A 1 114 ? 8.983 5.582 -1.484 1.00 80.31 114 LEU A N 1
ATOM 810 C CA . LEU A 1 114 ? 8.426 6.637 -2.329 1.00 80.31 114 LEU A CA 1
ATOM 811 C C . LEU A 1 114 ? 7.101 7.142 -1.761 1.00 80.31 114 LEU A C 1
ATOM 813 O O . LEU A 1 114 ? 6.803 8.330 -1.828 1.00 80.31 114 LEU A O 1
ATOM 817 N N . GLN A 1 115 ? 6.330 6.227 -1.175 1.00 82.56 115 GLN A N 1
ATOM 818 C CA . GLN A 1 115 ? 5.071 6.521 -0.517 1.00 82.56 115 GLN A CA 1
ATOM 819 C C . GLN A 1 115 ? 4.825 5.500 0.589 1.00 82.56 115 GLN A C 1
ATOM 821 O O . GLN A 1 115 ? 5.119 4.316 0.425 1.00 82.56 115 GLN A O 1
ATOM 826 N N . THR A 1 116 ? 4.277 5.946 1.713 1.00 87.06 116 THR A N 1
ATOM 827 C CA . THR A 1 116 ? 3.816 5.083 2.803 1.00 87.06 116 THR A CA 1
ATOM 828 C C . THR A 1 116 ? 2.522 5.639 3.374 1.00 87.06 116 THR A C 1
ATOM 830 O O . THR A 1 116 ? 2.240 6.831 3.252 1.00 87.06 116 THR A O 1
ATOM 833 N N . GLY A 1 117 ? 1.735 4.785 4.015 1.00 87.44 117 GLY A N 1
ATOM 834 C CA . GLY A 1 117 ? 0.582 5.243 4.771 1.00 87.44 117 GLY A CA 1
ATOM 835 C C . GLY A 1 117 ? -0.227 4.102 5.357 1.00 87.44 117 GLY A C 1
ATOM 836 O O . GLY A 1 117 ? 0.182 2.936 5.341 1.00 87.44 117 GLY A O 1
ATOM 837 N N . ARG A 1 118 ? -1.398 4.465 5.876 1.00 91.88 118 ARG A N 1
ATOM 838 C CA . ARG A 1 118 ? -2.373 3.533 6.432 1.00 91.88 118 ARG A CA 1
ATOM 839 C C . ARG A 1 118 ? -3.617 3.483 5.569 1.00 91.88 118 ARG A C 1
ATOM 841 O O . ARG A 1 118 ? -3.989 4.465 4.929 1.00 91.88 118 ARG A O 1
ATOM 848 N N . ALA A 1 119 ? -4.249 2.323 5.556 1.00 95.69 119 ALA A N 1
ATOM 849 C CA . ALA A 1 119 ? -5.514 2.108 4.890 1.00 95.69 119 ALA A CA 1
ATOM 850 C C . ALA A 1 119 ? -6.383 1.181 5.735 1.00 95.69 119 ALA A C 1
ATOM 852 O O . ALA A 1 119 ? -5.887 0.259 6.381 1.00 95.69 119 ALA A O 1
ATOM 853 N N . ARG A 1 120 ? -7.690 1.412 5.735 1.00 97.88 120 ARG A N 1
ATOM 854 C CA . ARG A 1 120 ? -8.647 0.600 6.482 1.00 97.88 120 ARG A CA 1
ATOM 855 C C . ARG A 1 120 ? -9.465 -0.243 5.528 1.00 97.88 120 ARG A C 1
ATOM 857 O O . ARG A 1 120 ? -10.038 0.298 4.589 1.00 97.88 120 ARG A O 1
ATOM 864 N N . VAL A 1 121 ? -9.564 -1.544 5.791 1.00 98.31 121 VAL A N 1
ATOM 865 C CA . VAL A 1 121 ? -10.421 -2.441 5.004 1.00 98.31 121 VAL A CA 1
ATOM 866 C C . VAL A 1 121 ? -11.874 -1.985 5.140 1.00 98.31 121 VAL A C 1
ATOM 868 O O . VAL A 1 121 ? -12.424 -1.975 6.240 1.00 98.31 121 VAL A O 1
ATOM 871 N N . THR A 1 122 ? -12.506 -1.607 4.036 1.00 98.50 122 THR A N 1
ATOM 872 C CA . THR A 1 122 ? -13.918 -1.200 3.982 1.00 98.50 122 THR A CA 1
ATOM 873 C C . THR A 1 122 ? -14.804 -2.295 3.406 1.00 98.50 122 THR A C 1
ATOM 875 O O . THR A 1 122 ? -15.968 -2.401 3.788 1.00 98.50 122 THR A O 1
ATOM 878 N N . GLN A 1 123 ? -14.244 -3.151 2.553 1.00 98.44 123 GLN A N 1
ATOM 879 C CA . GLN A 1 123 ? -14.921 -4.308 1.982 1.00 98.44 123 GLN A CA 1
ATOM 880 C C . GLN A 1 123 ? -13.951 -5.485 1.889 1.00 98.44 123 GLN A C 1
ATOM 882 O O . GLN A 1 123 ? -12.773 -5.308 1.587 1.00 98.44 123 GLN A O 1
ATOM 887 N N . LEU A 1 124 ? -14.458 -6.688 2.158 1.00 98.50 124 LEU A N 1
ATOM 888 C CA . LEU A 1 124 ? -13.730 -7.936 1.972 1.00 98.50 124 LEU A CA 1
ATOM 889 C C . LEU A 1 124 ? -14.690 -9.000 1.438 1.00 98.50 124 LEU A C 1
ATOM 891 O O . LEU A 1 124 ? -15.727 -9.268 2.049 1.00 98.50 124 LEU A O 1
ATOM 895 N N . THR A 1 125 ? -14.329 -9.614 0.319 1.00 98.12 125 THR A N 1
ATOM 896 C CA . THR A 1 125 ? -14.927 -10.858 -0.174 1.00 98.12 125 THR A CA 1
ATOM 897 C C . THR A 1 125 ? -13.878 -11.968 -0.133 1.00 98.12 125 THR A C 1
ATOM 899 O O . THR A 1 125 ? -12.683 -11.700 -0.248 1.00 98.12 125 THR A O 1
ATOM 902 N N . GLY A 1 126 ? -14.309 -13.213 0.084 1.00 95.88 126 GLY A N 1
ATOM 903 C CA . GLY A 1 126 ? -13.397 -14.314 0.412 1.00 95.88 126 GLY A CA 1
ATOM 904 C C . GLY A 1 126 ? -12.993 -14.310 1.891 1.00 95.88 126 GLY A C 1
ATOM 905 O O . GLY A 1 126 ? -13.711 -13.783 2.743 1.00 95.88 126 GLY A O 1
ATOM 906 N N . SER A 1 127 ? -11.865 -14.942 2.219 1.00 92.44 127 SER A N 1
ATOM 907 C CA . SER A 1 127 ? -11.352 -14.990 3.591 1.00 92.44 127 SER A CA 1
ATOM 908 C C . SER A 1 127 ? -9.835 -14.908 3.602 1.00 92.44 127 SER A C 1
ATOM 910 O O . SER A 1 127 ? -9.163 -15.742 3.006 1.00 92.44 127 SER A O 1
ATOM 912 N N . VAL A 1 128 ? -9.308 -13.927 4.333 1.00 95.81 128 VAL A N 1
ATOM 913 C CA . VAL A 1 128 ? -7.876 -13.776 4.583 1.00 95.81 128 VAL A CA 1
ATOM 914 C C . VAL A 1 128 ? -7.638 -13.884 6.096 1.00 95.81 128 VAL A C 1
ATOM 916 O O . VAL A 1 128 ? -8.267 -13.147 6.864 1.00 95.81 128 VAL A O 1
ATOM 919 N N . PRO A 1 129 ? -6.762 -14.787 6.576 1.00 90.56 129 PRO A N 1
ATOM 920 C CA . PRO A 1 129 ? -6.526 -14.972 8.005 1.00 90.56 129 PRO A CA 1
ATOM 921 C C . PRO A 1 129 ? -6.120 -13.679 8.728 1.00 90.56 129 PRO A C 1
ATOM 923 O O . PRO A 1 129 ? -5.128 -13.033 8.386 1.00 90.56 129 PRO A O 1
ATOM 926 N N . GLY A 1 130 ? -6.884 -13.323 9.765 1.00 90.31 130 GLY A N 1
ATOM 927 C CA . GLY A 1 130 ? -6.628 -12.140 10.595 1.00 90.31 130 GLY A CA 1
ATOM 928 C C . GLY A 1 130 ? -7.045 -10.804 9.970 1.00 90.31 130 GLY A C 1
ATOM 929 O O . GLY A 1 130 ? -6.814 -9.761 10.580 1.00 90.31 130 GLY A O 1
ATOM 930 N N . VAL A 1 131 ? -7.682 -10.816 8.795 1.00 96.62 131 VAL A N 1
ATOM 931 C CA . VAL A 1 131 ? -8.116 -9.606 8.089 1.00 96.62 131 VAL A CA 1
ATOM 932 C C . VAL A 1 131 ? -9.633 -9.614 7.934 1.00 96.62 131 VAL A C 1
ATOM 934 O O . VAL A 1 131 ? -10.225 -10.591 7.483 1.00 96.62 131 VAL A O 1
ATOM 937 N N . GLY A 1 132 ? -10.272 -8.514 8.319 1.00 96.69 132 GLY A N 1
ATOM 938 C CA . GLY A 1 132 ? -11.705 -8.296 8.170 1.00 96.69 132 GLY A CA 1
ATOM 939 C C . GLY A 1 132 ? -12.011 -6.826 7.909 1.00 96.69 132 GLY A C 1
ATOM 940 O O . GLY A 1 132 ? -11.123 -5.975 7.938 1.00 96.69 132 GLY A O 1
ATOM 941 N N . VAL A 1 133 ? -13.282 -6.512 7.664 1.00 98.06 133 VAL A N 1
ATOM 942 C CA . VAL A 1 133 ? -13.723 -5.115 7.550 1.00 98.06 133 VAL A CA 1
ATOM 943 C C . VAL A 1 133 ? -13.397 -4.368 8.848 1.00 98.06 133 VAL A C 1
ATOM 945 O O . VAL A 1 133 ? -13.655 -4.857 9.946 1.00 98.06 133 VAL A O 1
ATOM 948 N N . GLY A 1 134 ? -12.814 -3.180 8.713 1.00 95.69 134 GLY A N 1
ATOM 949 C CA . GLY A 1 134 ? -12.328 -2.348 9.810 1.00 95.69 134 GLY A CA 1
ATOM 950 C C . GLY A 1 134 ? -10.867 -2.592 10.192 1.00 95.69 134 GLY A C 1
ATOM 951 O O . GLY A 1 134 ? -10.301 -1.741 10.887 1.00 95.69 134 GLY A O 1
ATOM 952 N N . THR A 1 135 ? -10.240 -3.682 9.727 1.00 95.88 135 THR A N 1
ATOM 953 C CA . THR A 1 135 ? -8.816 -3.951 9.964 1.00 95.88 135 THR A CA 1
ATOM 954 C C . THR A 1 135 ? -7.964 -2.825 9.384 1.00 95.88 135 THR A C 1
ATOM 956 O O . THR A 1 135 ? -8.178 -2.376 8.256 1.00 95.88 135 THR A O 1
ATOM 959 N N . LEU A 1 136 ? -7.005 -2.360 10.183 1.00 95.06 136 LEU A N 1
ATOM 960 C CA . LEU A 1 136 ? -6.021 -1.371 9.774 1.00 95.06 136 LEU A CA 1
ATOM 961 C C . LEU A 1 136 ? -4.846 -2.071 9.090 1.00 95.06 136 LEU A C 1
ATOM 963 O O . LEU A 1 136 ? -4.296 -3.039 9.619 1.00 95.06 136 LEU A O 1
ATOM 967 N N . CYS A 1 137 ? -4.468 -1.556 7.933 1.00 94.81 137 CYS A N 1
ATOM 968 C CA . CYS A 1 137 ? -3.391 -2.062 7.108 1.00 94.81 137 CYS A CA 1
ATOM 969 C C . CYS A 1 137 ? -2.405 -0.934 6.810 1.00 94.81 137 CYS A C 1
ATOM 971 O O . CYS A 1 137 ? -2.757 0.247 6.803 1.00 94.81 137 CYS A O 1
ATOM 973 N N . SER A 1 138 ? -1.165 -1.314 6.558 1.00 91.75 138 SER A N 1
ATOM 974 C CA . SER A 1 138 ? -0.099 -0.437 6.111 1.00 91.75 138 SER A CA 1
ATOM 975 C C . SER A 1 138 ? 0.161 -0.702 4.638 1.00 91.75 138 SER A C 1
ATOM 977 O O . SER A 1 138 ? 0.109 -1.848 4.186 1.00 91.75 138 SER A O 1
ATOM 979 N N . TYR A 1 139 ? 0.478 0.349 3.894 1.00 93.12 139 TYR A N 1
ATOM 980 C CA . TYR A 1 139 ? 0.962 0.220 2.529 1.00 93.12 139 TYR A CA 1
ATOM 981 C C . TYR A 1 139 ? 2.270 0.981 2.356 1.00 93.12 139 TYR A C 1
ATOM 983 O O . TYR A 1 139 ? 2.531 1.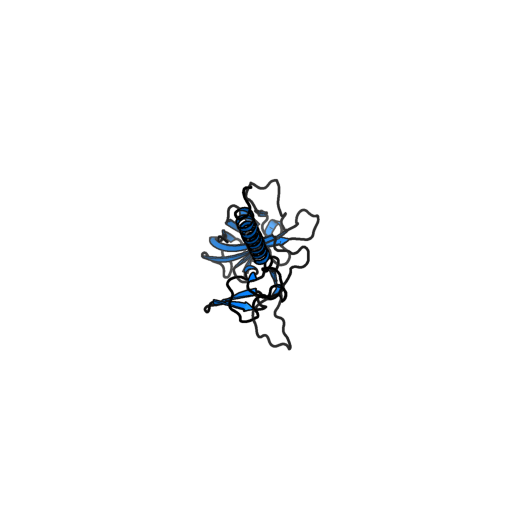978 3.041 1.00 93.12 139 TYR A O 1
ATOM 991 N N . ARG A 1 140 ? 3.100 0.508 1.429 1.00 89.75 140 ARG A N 1
ATOM 992 C CA . ARG A 1 140 ? 4.301 1.224 1.006 1.00 89.75 140 ARG A CA 1
ATOM 993 C C . ARG A 1 140 ? 4.653 0.945 -0.445 1.00 89.75 140 ARG A C 1
ATOM 995 O O . ARG A 1 140 ? 4.531 -0.184 -0.908 1.00 89.75 140 ARG A O 1
ATOM 1002 N N . GLN A 1 141 ? 5.163 1.971 -1.112 1.00 91.12 141 GLN A N 1
ATOM 1003 C CA . GLN A 1 141 ? 5.854 1.884 -2.388 1.00 91.12 141 GLN A CA 1
ATOM 1004 C C . GLN A 1 141 ? 7.349 2.084 -2.144 1.00 91.12 141 GLN A C 1
ATOM 1006 O O . GLN A 1 141 ? 7.764 3.087 -1.566 1.00 91.12 141 GLN A O 1
ATOM 1011 N N . ILE A 1 142 ? 8.165 1.142 -2.595 1.00 87.88 142 ILE A N 1
ATOM 1012 C CA . ILE A 1 142 ? 9.615 1.120 -2.419 1.00 87.88 142 ILE A CA 1
ATOM 1013 C C . ILE A 1 142 ? 10.271 1.314 -3.784 1.00 87.88 142 ILE A C 1
ATOM 1015 O O . ILE A 1 142 ? 9.875 0.686 -4.767 1.00 87.88 142 ILE A O 1
ATOM 1019 N N . ALA A 1 143 ? 11.284 2.173 -3.863 1.00 84.94 143 ALA A N 1
ATOM 1020 C CA . ALA A 1 143 ? 12.118 2.286 -5.051 1.00 84.94 143 ALA A CA 1
ATOM 1021 C C . ALA A 1 143 ? 12.851 0.963 -5.330 1.00 84.94 143 ALA A C 1
ATOM 1023 O O . ALA A 1 143 ? 13.348 0.311 -4.414 1.00 84.94 143 ALA A O 1
ATOM 1024 N N . VAL A 1 144 ? 12.947 0.576 -6.602 1.00 86.56 144 VAL A N 1
ATOM 1025 C CA . VAL A 1 144 ? 13.810 -0.531 -7.035 1.00 86.56 144 VAL A CA 1
ATOM 1026 C C . VAL A 1 144 ? 14.934 0.064 -7.886 1.00 86.56 144 VAL A C 1
ATOM 1028 O O . VAL A 1 144 ? 14.638 0.792 -8.841 1.00 86.56 144 VAL A O 1
ATOM 1031 N N . PRO A 1 145 ? 16.216 -0.195 -7.562 1.00 81.25 145 PRO A N 1
ATOM 1032 C CA . PRO A 1 145 ? 17.349 0.365 -8.288 1.00 81.25 145 PRO A CA 1
ATOM 1033 C C . PRO A 1 145 ? 17.576 -0.424 -9.581 1.00 81.25 145 PRO A C 1
ATOM 1035 O O . PRO A 1 145 ? 18.406 -1.327 -9.649 1.00 81.25 145 PRO A O 1
ATOM 1038 N N . THR A 1 146 ? 16.783 -0.109 -10.600 1.00 81.88 146 THR A N 1
ATOM 1039 C CA . THR A 1 146 ? 16.854 -0.711 -11.932 1.00 81.88 146 THR A CA 1
ATOM 1040 C C . THR A 1 146 ? 16.506 0.324 -12.997 1.00 81.88 146 THR A C 1
ATOM 1042 O O . THR A 1 146 ? 15.679 1.204 -12.757 1.00 81.88 146 THR A O 1
ATOM 1045 N N . ASP A 1 147 ? 17.105 0.180 -14.180 1.00 79.38 147 ASP A N 1
ATOM 1046 C CA . ASP A 1 147 ? 16.747 0.943 -15.385 1.00 79.38 147 ASP A CA 1
ATOM 1047 C C . ASP A 1 147 ? 15.573 0.297 -16.151 1.00 79.38 147 ASP A C 1
ATOM 1049 O O . ASP A 1 147 ? 15.113 0.817 -17.167 1.00 79.38 147 ASP A O 1
ATOM 1053 N N . GLY A 1 148 ? 15.101 -0.866 -15.687 1.00 85.56 148 GLY A N 1
ATOM 1054 C CA . GLY A 1 148 ? 13.955 -1.569 -16.256 1.00 85.56 148 GLY A CA 1
ATOM 1055 C C . GLY A 1 148 ? 12.605 -0.919 -15.918 1.00 85.56 148 GLY A C 1
ATOM 1056 O O . GLY A 1 148 ? 12.524 -0.050 -15.049 1.00 85.56 148 GLY A O 1
ATOM 1057 N N . PRO A 1 149 ? 11.516 -1.374 -16.567 1.00 84.88 149 PRO A N 1
ATOM 1058 C CA . PRO A 1 149 ? 10.183 -0.810 -16.354 1.00 84.88 149 PRO A CA 1
ATOM 1059 C C . PRO A 1 149 ? 9.654 -1.065 -14.937 1.00 84.88 149 PRO A C 1
ATOM 1061 O O . PRO A 1 149 ? 8.958 -0.223 -14.389 1.00 84.88 149 PRO A O 1
ATOM 1064 N N . LEU A 1 150 ? 10.031 -2.181 -14.309 1.00 89.88 150 LEU A N 1
ATOM 1065 C CA . LEU A 1 150 ? 9.624 -2.556 -12.953 1.00 89.88 150 LEU A CA 1
ATOM 1066 C C . LEU A 1 150 ? 10.525 -1.907 -11.895 1.00 89.88 150 LEU A C 1
ATOM 1068 O O . LEU A 1 150 ? 11.312 -2.562 -11.210 1.00 89.88 150 LEU A O 1
ATOM 1072 N N . ASN A 1 151 ? 10.448 -0.582 -11.816 1.00 87.81 151 ASN A N 1
ATOM 1073 C CA . ASN A 1 151 ? 11.332 0.253 -11.008 1.00 87.81 151 ASN A CA 1
ATOM 1074 C C . ASN A 1 151 ? 10.746 0.660 -9.644 1.00 87.81 151 ASN A C 1
ATOM 1076 O O . ASN A 1 151 ? 11.330 1.504 -8.958 1.00 87.81 151 ASN A O 1
ATOM 1080 N N . SER A 1 152 ? 9.640 0.053 -9.215 1.00 90.56 152 SER A N 1
ATOM 1081 C CA . SER A 1 152 ? 9.133 0.128 -7.843 1.00 90.56 152 SER A CA 1
ATOM 1082 C C . SER A 1 152 ? 8.567 -1.206 -7.365 1.00 90.56 152 SER A C 1
ATOM 1084 O O . SER A 1 152 ? 8.330 -2.114 -8.160 1.00 90.56 152 SER A O 1
ATOM 1086 N N . ARG A 1 153 ? 8.362 -1.321 -6.054 1.00 91.62 153 ARG A N 1
ATOM 1087 C CA . ARG A 1 153 ? 7.675 -2.442 -5.418 1.00 91.62 153 ARG A CA 1
ATOM 1088 C C . ARG A 1 153 ? 6.608 -1.933 -4.467 1.00 91.62 153 ARG A C 1
ATOM 1090 O O . ARG A 1 153 ? 6.916 -1.114 -3.604 1.00 91.62 153 ARG A O 1
ATOM 1097 N N . TRP A 1 154 ? 5.389 -2.428 -4.607 1.00 93.44 154 TRP A N 1
ATOM 1098 C CA . TRP A 1 154 ? 4.293 -2.147 -3.692 1.00 93.44 154 TRP A CA 1
ATOM 1099 C C . TRP A 1 154 ? 4.120 -3.279 -2.689 1.00 93.44 154 TRP A C 1
ATOM 1101 O O . TRP A 1 154 ? 4.352 -4.447 -2.987 1.00 93.44 154 TRP A O 1
ATOM 1111 N N . GLU A 1 155 ? 3.723 -2.915 -1.477 1.00 94.06 155 GLU A N 1
ATOM 1112 C CA . GLU A 1 155 ? 3.369 -3.857 -0.426 1.00 94.06 155 GLU A CA 1
ATOM 1113 C C . GLU A 1 155 ? 2.141 -3.354 0.314 1.00 94.06 155 GLU A C 1
ATOM 1115 O O . GLU A 1 155 ? 2.060 -2.170 0.654 1.00 94.06 155 GLU A O 1
ATOM 1120 N N . VAL A 1 156 ? 1.221 -4.271 0.603 1.00 95.94 156 VAL A N 1
ATOM 1121 C CA . VAL A 1 156 ? 0.032 -4.012 1.417 1.00 95.94 156 VAL A CA 1
ATOM 1122 C C . VAL A 1 156 ? -0.056 -5.104 2.470 1.00 95.94 156 VAL A C 1
ATOM 1124 O O . VAL A 1 156 ? -0.139 -6.286 2.134 1.00 95.94 156 VAL A O 1
ATOM 1127 N N . SER A 1 157 ? -0.037 -4.731 3.747 1.00 95.00 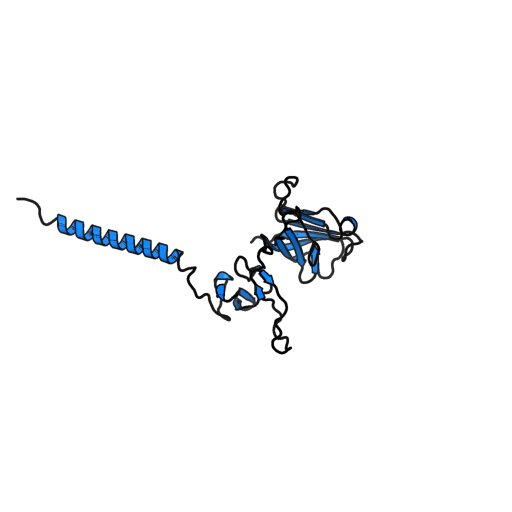157 SER A N 1
ATOM 1128 C CA . SER A 1 157 ? -0.085 -5.685 4.855 1.00 95.00 157 SER A CA 1
ATOM 1129 C C . SER A 1 157 ? -1.021 -5.235 5.967 1.00 95.00 157 SER A C 1
ATOM 1131 O O . SER A 1 157 ? -1.111 -4.059 6.302 1.00 95.00 157 SER A O 1
ATOM 1133 N N . CYS A 1 158 ? -1.720 -6.186 6.573 1.00 91.62 158 CYS A N 1
ATOM 1134 C CA . CYS A 1 158 ? -2.601 -5.975 7.712 1.00 91.62 158 CYS A CA 1
ATOM 1135 C C . CYS A 1 158 ? -2.022 -6.748 8.903 1.00 91.62 158 CYS A C 1
ATOM 1137 O O . CYS A 1 158 ? -2.168 -7.968 9.007 1.00 91.62 158 CYS A O 1
ATOM 1139 N N . GLY A 1 159 ? -1.279 -6.054 9.769 1.00 87.25 159 GLY A N 1
ATOM 1140 C CA . GLY A 1 159 ? -0.438 -6.705 10.777 1.00 87.25 159 GLY A CA 1
ATOM 1141 C C . GLY A 1 159 ? 0.690 -7.505 10.119 1.00 87.25 159 GLY A C 1
ATOM 1142 O O . GLY A 1 159 ? 1.488 -6.954 9.367 1.00 87.25 159 GLY A O 1
ATOM 1143 N N . THR A 1 160 ? 0.762 -8.810 10.388 1.00 83.81 160 THR A N 1
ATOM 1144 C CA . THR A 1 160 ? 1.762 -9.710 9.782 1.00 83.81 160 THR A CA 1
ATOM 1145 C C . THR A 1 160 ? 1.283 -10.373 8.489 1.00 83.81 160 THR A C 1
ATOM 1147 O O . THR A 1 160 ? 2.043 -11.119 7.875 1.00 83.81 160 THR A O 1
ATOM 1150 N N . THR A 1 161 ? 0.031 -10.146 8.085 1.00 88.50 161 THR A N 1
ATOM 1151 C CA . THR A 1 161 ? -0.555 -10.753 6.886 1.00 88.50 161 THR A CA 1
ATOM 1152 C C . THR A 1 161 ? -0.361 -9.827 5.689 1.00 88.50 161 THR A C 1
ATOM 1154 O O . THR A 1 161 ? -0.923 -8.734 5.666 1.00 88.50 161 THR A O 1
ATOM 1157 N N . TYR A 1 162 ? 0.409 -10.257 4.689 1.00 91.81 162 TYR A N 1
ATOM 1158 C CA . TYR A 1 162 ? 0.509 -9.551 3.407 1.00 91.81 162 TYR A CA 1
ATOM 1159 C C . TYR A 1 162 ? -0.706 -9.870 2.538 1.00 91.81 162 TYR A C 1
ATOM 1161 O O . TYR A 1 162 ? -1.078 -11.037 2.408 1.00 91.81 162 TYR A O 1
ATOM 1169 N N . LEU A 1 163 ? -1.317 -8.826 1.980 1.00 94.81 163 LEU A N 1
ATOM 1170 C CA . LEU A 1 163 ? -2.370 -8.923 0.971 1.00 94.81 163 LEU A CA 1
ATOM 1171 C C . LEU A 1 163 ? -1.790 -8.864 -0.442 1.00 94.81 163 LEU A C 1
ATOM 1173 O O . LEU A 1 163 ? -2.256 -9.589 -1.307 1.00 94.81 163 LEU A O 1
ATOM 1177 N N . TYR A 1 164 ? -0.787 -8.014 -0.656 1.00 96.12 164 TYR A N 1
ATOM 1178 C CA . TYR A 1 164 ? -0.102 -7.842 -1.935 1.00 96.12 164 TYR A CA 1
ATOM 1179 C C . TYR A 1 164 ? 1.388 -7.625 -1.699 1.00 96.12 164 TYR A C 1
ATOM 1181 O O . TYR A 1 164 ? 1.770 -6.933 -0.739 1.00 96.12 164 TYR A O 1
ATOM 1189 N N . GLY A 1 165 ? 2.217 -8.152 -2.597 1.00 90.69 165 GLY A N 1
ATOM 1190 C CA . GLY A 1 165 ? 3.651 -7.947 -2.549 1.00 90.69 165 GLY A CA 1
ATOM 1191 C C . GLY A 1 165 ? 4.317 -8.636 -1.354 1.00 90.69 165 GLY A C 1
ATOM 1192 O O . GLY A 1 165 ? 3.826 -9.603 -0.769 1.00 90.69 165 GLY A O 1
ATOM 1193 N N . GLY A 1 166 ? 5.471 -8.096 -0.963 1.00 77.00 166 GLY A N 1
ATOM 1194 C CA . GLY A 1 166 ? 6.319 -8.662 0.083 1.00 77.00 166 GLY A CA 1
ATOM 1195 C C . GLY A 1 166 ? 7.282 -9.723 -0.462 1.00 77.00 166 GLY A C 1
ATOM 1196 O O . GLY A 1 166 ? 7.096 -10.309 -1.525 1.00 77.00 166 GLY A O 1
ATOM 1197 N N . GLY A 1 167 ? 8.388 -9.956 0.249 1.00 74.25 167 GLY A N 1
ATOM 1198 C CA . GLY A 1 167 ? 9.382 -10.949 -0.175 1.00 74.25 167 GLY A CA 1
ATOM 1199 C C . GLY A 1 167 ? 10.020 -10.636 -1.538 1.00 74.25 167 GLY A C 1
ATOM 1200 O O . GLY A 1 167 ? 10.892 -9.771 -1.613 1.00 74.25 167 GLY A O 1
ATOM 1201 N N . THR A 1 168 ? 9.625 -11.374 -2.583 1.00 77.69 168 THR A N 1
ATOM 1202 C CA . THR A 1 168 ? 10.183 -11.317 -3.956 1.00 77.69 168 THR A CA 1
ATOM 1203 C C . THR A 1 168 ? 9.148 -10.967 -5.036 1.00 77.69 168 THR A C 1
ATOM 1205 O O . THR A 1 168 ? 9.442 -11.125 -6.216 1.00 77.69 168 THR A O 1
ATOM 1208 N N . VAL A 1 169 ? 7.971 -10.468 -4.645 1.00 86.62 169 VAL A N 1
ATOM 1209 C CA . VAL A 1 169 ? 6.872 -10.082 -5.552 1.00 86.62 169 VAL A CA 1
ATOM 1210 C C . VAL A 1 169 ? 6.438 -8.619 -5.325 1.00 86.62 169 VAL A C 1
ATOM 1212 O O . VAL A 1 169 ? 7.053 -7.915 -4.515 1.00 86.62 169 VAL A O 1
ATOM 1215 N N . GLY A 1 170 ? 5.438 -8.138 -6.067 1.00 90.38 170 GLY A N 1
ATOM 1216 C CA . GLY A 1 170 ? 4.852 -6.796 -5.946 1.00 90.38 170 GLY A CA 1
ATOM 1217 C C . GLY A 1 170 ? 5.474 -5.722 -6.836 1.00 90.38 170 GLY A C 1
ATOM 1218 O O . GLY A 1 170 ? 5.410 -4.531 -6.519 1.00 90.38 170 GLY A O 1
ATOM 1219 N N . TYR A 1 171 ? 6.175 -6.123 -7.895 1.00 90.69 171 TYR A N 1
ATOM 1220 C CA . TYR A 1 171 ? 6.947 -5.217 -8.740 1.00 90.69 171 TYR A CA 1
ATOM 1221 C C . TYR A 1 171 ? 6.065 -4.485 -9.752 1.00 90.69 171 TYR A C 1
ATOM 1223 O O . TYR A 1 171 ? 5.402 -5.110 -10.565 1.00 90.69 171 TYR A O 1
ATOM 1231 N N . ASN A 1 172 ? 6.149 -3.155 -9.760 1.00 91.19 172 ASN A N 1
ATOM 1232 C CA . ASN A 1 172 ? 5.365 -2.283 -10.633 1.00 91.19 172 ASN A CA 1
ATOM 1233 C C . ASN A 1 172 ? 6.222 -1.157 -11.220 1.00 91.19 172 ASN A C 1
ATOM 1235 O O . ASN A 1 172 ? 7.198 -0.723 -10.585 1.00 91.19 172 ASN A O 1
ATOM 1239 N N . PRO A 1 173 ? 5.858 -0.609 -12.393 1.00 90.06 173 PRO A N 1
ATOM 1240 C CA . PRO A 1 173 ? 6.388 0.681 -12.800 1.00 90.06 173 PRO A CA 1
ATOM 1241 C C . PRO A 1 173 ? 5.961 1.768 -11.804 1.00 90.06 173 PRO A C 1
ATOM 1243 O O . PRO A 1 173 ? 4.871 1.730 -11.243 1.00 90.06 173 PRO A O 1
ATOM 1246 N N . ARG A 1 174 ? 6.822 2.766 -11.576 1.00 87.94 174 ARG A N 1
ATOM 1247 C CA . ARG A 1 174 ? 6.481 3.951 -10.759 1.00 87.94 174 ARG A CA 1
ATOM 1248 C C . ARG A 1 174 ? 5.351 4.781 -11.366 1.00 87.94 174 ARG A C 1
ATOM 1250 O O . ARG A 1 174 ? 4.701 5.539 -10.657 1.00 87.94 174 ARG A O 1
ATOM 1257 N N . SER A 1 175 ? 5.200 4.693 -12.680 1.00 86.12 175 SER A N 1
ATOM 1258 C CA . SER A 1 175 ? 4.206 5.395 -13.479 1.00 86.12 175 SER A CA 1
ATOM 1259 C C . SER A 1 175 ? 4.091 4.702 -14.828 1.00 86.12 175 SER A C 1
ATOM 1261 O O . SER A 1 175 ? 5.123 4.391 -15.429 1.00 86.12 175 SER A O 1
ATOM 1263 N N . ASP A 1 176 ? 2.880 4.567 -15.347 1.00 85.06 176 ASP A N 1
ATOM 1264 C CA . ASP A 1 176 ? 2.642 4.135 -16.718 1.00 85.06 176 ASP A CA 1
ATOM 1265 C C . ASP A 1 176 ? 1.776 5.187 -17.435 1.00 85.06 176 ASP A C 1
ATOM 1267 O O . ASP A 1 176 ? 0.703 5.535 -16.940 1.00 85.06 176 ASP A O 1
ATOM 1271 N N . PRO A 1 177 ? 2.210 5.732 -18.589 1.00 84.81 177 PRO A N 1
ATOM 1272 C CA . PRO A 1 177 ? 1.417 6.700 -19.348 1.00 84.81 177 PRO A CA 1
ATOM 1273 C C . PRO A 1 177 ? 0.063 6.173 -19.844 1.00 84.81 177 PRO A C 1
ATOM 1275 O O . PRO A 1 177 ? -0.769 6.971 -20.271 1.00 84.81 177 PRO A O 1
ATOM 1278 N N . SER A 1 178 ? -0.136 4.854 -19.860 1.00 88.69 178 SER A N 1
ATOM 1279 C CA . SER A 1 178 ? -1.407 4.224 -20.221 1.00 88.69 178 SER A CA 1
ATOM 1280 C C . SER A 1 178 ? -2.424 4.212 -19.080 1.00 88.69 178 SER A C 1
ATOM 1282 O O . SER A 1 178 ? -3.613 4.022 -19.342 1.00 88.69 178 SER A O 1
ATOM 1284 N N . TRP A 1 179 ? -1.993 4.447 -17.837 1.00 90.25 179 TRP A N 1
ATOM 1285 C CA . TRP A 1 179 ? -2.893 4.470 -16.692 1.00 90.25 179 TRP A CA 1
ATOM 1286 C C . TRP A 1 179 ? -3.795 5.714 -16.699 1.00 90.25 179 TRP A C 1
ATOM 1288 O O . TRP A 1 179 ? -3.352 6.811 -17.065 1.00 90.25 179 TRP A O 1
ATOM 1298 N N . PRO A 1 180 ? -5.063 5.578 -16.269 1.00 87.88 180 PRO A N 1
ATOM 1299 C CA . PRO A 1 180 ? -5.933 6.722 -16.035 1.00 87.88 180 PRO A CA 1
ATOM 1300 C C . PRO A 1 180 ? -5.316 7.752 -15.066 1.00 87.88 180 PRO A C 1
ATOM 1302 O O . PRO A 1 180 ? -4.563 7.390 -14.158 1.00 87.88 180 PRO A O 1
ATOM 1305 N N . PRO A 1 181 ? -5.644 9.051 -15.206 1.00 85.69 181 PRO A N 1
ATOM 1306 C CA . PRO A 1 181 ? -5.178 10.069 -14.270 1.00 85.69 181 PRO A CA 1
ATOM 1307 C C . PRO A 1 181 ? -5.602 9.767 -12.827 1.00 85.69 181 PRO A C 1
ATOM 1309 O O . PRO A 1 181 ? -6.787 9.623 -12.554 1.00 85.69 181 PRO A O 1
ATOM 1312 N N . GLY A 1 182 ? -4.641 9.762 -11.900 1.00 83.62 182 GLY A N 1
ATOM 1313 C CA . GLY A 1 182 ? -4.889 9.504 -10.474 1.00 83.62 182 GLY A CA 1
ATOM 1314 C C . GLY A 1 182 ? -4.618 8.065 -10.030 1.00 83.62 182 GLY A C 1
ATOM 1315 O O . GLY A 1 182 ? -4.597 7.813 -8.825 1.00 83.62 182 GLY A O 1
ATOM 1316 N N . VAL A 1 183 ? -4.345 7.161 -10.973 1.00 91.62 183 VAL A N 1
ATOM 1317 C CA . VAL A 1 183 ? -3.845 5.813 -10.691 1.00 91.62 183 VAL A CA 1
ATOM 1318 C C . VAL A 1 183 ? -2.364 5.881 -10.319 1.00 91.62 183 VAL A C 1
ATOM 1320 O O . VAL A 1 183 ? -1.555 6.494 -11.019 1.00 91.62 183 VAL A O 1
ATOM 1323 N N . LEU A 1 184 ? -2.016 5.266 -9.191 1.00 91.25 184 LEU A N 1
ATOM 1324 C CA . LEU A 1 184 ? -0.657 5.222 -8.639 1.00 91.25 184 LEU A CA 1
ATOM 1325 C C . LEU A 1 184 ? 0.024 3.868 -8.861 1.00 91.25 184 LEU A C 1
ATOM 1327 O O . LEU A 1 184 ? 1.251 3.793 -8.905 1.00 91.25 184 LEU A O 1
ATOM 1331 N N . ALA A 1 185 ? -0.772 2.808 -8.972 1.00 94.31 185 ALA A N 1
ATOM 1332 C CA . ALA A 1 185 ? -0.332 1.461 -9.292 1.00 94.31 185 ALA A CA 1
ATOM 1333 C C . ALA A 1 185 ? -1.494 0.701 -9.926 1.00 94.31 185 ALA A C 1
ATOM 1335 O O . ALA A 1 185 ? -2.622 0.801 -9.438 1.00 94.31 185 ALA A O 1
ATOM 1336 N N . ASP A 1 186 ? -1.207 -0.056 -10.978 1.00 94.62 186 ASP A N 1
ATOM 1337 C CA . ASP A 1 186 ? -2.173 -0.945 -11.612 1.00 94.62 186 ASP A CA 1
ATOM 1338 C C . ASP A 1 186 ? -1.462 -2.221 -12.063 1.00 94.62 186 ASP A C 1
ATOM 1340 O O . ASP A 1 186 ? -0.702 -2.234 -13.034 1.00 94.62 186 ASP A O 1
ATOM 1344 N N . ASP A 1 187 ? -1.706 -3.276 -11.302 1.00 94.31 187 ASP A N 1
ATOM 1345 C CA . ASP A 1 187 ? -1.289 -4.643 -11.531 1.00 94.31 187 ASP A CA 1
ATOM 1346 C C . ASP A 1 187 ? -2.551 -5.494 -11.648 1.00 94.31 187 ASP A C 1
ATOM 1348 O O . ASP A 1 187 ? -3.319 -5.664 -10.698 1.00 94.31 187 ASP A O 1
ATOM 1352 N N . THR A 1 188 ? -2.806 -5.981 -12.855 1.00 92.81 188 THR A N 1
ATOM 1353 C CA . THR A 1 188 ? -4.041 -6.710 -13.157 1.00 92.81 188 THR A CA 1
ATOM 1354 C C . THR A 1 188 ? -3.873 -8.220 -13.057 1.00 92.81 188 THR A C 1
ATOM 1356 O O . THR A 1 188 ? -4.893 -8.920 -13.032 1.00 92.81 188 THR A O 1
ATOM 1359 N N . GLY A 1 189 ? -2.628 -8.702 -12.994 1.00 93.88 189 GLY A N 1
ATOM 1360 C CA . GLY A 1 189 ? -2.305 -10.116 -12.915 1.00 93.88 189 GLY A CA 1
ATOM 1361 C C . GLY A 1 189 ? -2.613 -10.673 -11.533 1.00 93.88 189 GLY A C 1
ATOM 1362 O O . GLY A 1 189 ? -2.439 -10.005 -10.523 1.00 93.88 189 GLY A O 1
ATOM 1363 N N . THR A 1 190 ? -3.171 -11.878 -11.490 1.00 95.94 190 THR A N 1
ATOM 1364 C CA . THR A 1 190 ? -3.372 -12.619 -10.230 1.00 95.94 190 THR A CA 1
ATOM 1365 C C . THR A 1 190 ? -2.345 -13.733 -10.082 1.00 95.94 190 THR A C 1
ATOM 1367 O O . THR A 1 190 ? -1.620 -14.048 -11.030 1.00 95.94 190 THR A O 1
ATOM 1370 N N . THR A 1 191 ? -2.322 -14.417 -8.928 1.00 93.25 191 THR A N 1
ATOM 1371 C CA . THR A 1 191 ? -1.265 -15.396 -8.638 1.00 93.25 191 THR A CA 1
ATOM 1372 C C . THR A 1 191 ? -1.213 -16.500 -9.692 1.00 93.25 191 THR A C 1
ATOM 1374 O O . THR A 1 191 ? -0.148 -17.033 -10.010 1.00 93.25 191 THR A O 1
ATOM 1377 N N . GLY A 1 192 ? -2.358 -16.860 -10.273 1.00 91.31 192 GLY A N 1
ATOM 1378 C CA . GLY A 1 192 ? -2.423 -17.827 -11.357 1.00 91.31 192 GLY A CA 1
ATOM 1379 C C . GLY A 1 192 ? -1.804 -17.394 -12.683 1.00 91.31 192 GLY A C 1
ATOM 1380 O O . GLY A 1 192 ? -1.518 -18.283 -13.494 1.00 91.31 192 GLY A O 1
ATOM 1381 N N . GLU A 1 193 ? -1.616 -16.095 -12.902 1.00 93.19 193 GLU A N 1
ATOM 1382 C CA . GLU A 1 193 ? -1.142 -15.474 -14.140 1.00 93.19 193 GLU A CA 1
ATOM 1383 C C . GLU A 1 193 ? 0.336 -15.077 -14.055 1.00 93.19 193 GLU A C 1
ATOM 1385 O O . GLU A 1 193 ? 1.099 -15.436 -14.956 1.00 93.19 193 GLU A O 1
ATOM 1390 N N . ASP A 1 194 ? 0.757 -14.405 -12.980 1.00 90.69 194 ASP A N 1
ATOM 1391 C CA . ASP A 1 194 ? 2.125 -13.882 -12.833 1.00 90.69 194 ASP A CA 1
ATOM 1392 C C . ASP A 1 194 ? 2.798 -14.172 -11.479 1.00 90.69 194 ASP A C 1
ATOM 1394 O O . ASP A 1 194 ? 4.002 -13.945 -11.327 1.00 90.69 194 ASP A O 1
ATOM 1398 N N . GLY A 1 195 ? 2.071 -14.783 -10.542 1.00 88.06 195 GLY A N 1
ATOM 1399 C CA . GLY A 1 195 ? 2.609 -15.234 -9.261 1.00 88.06 195 GLY A CA 1
ATOM 1400 C C . GLY A 1 195 ? 2.464 -14.246 -8.103 1.00 88.06 195 GLY A C 1
ATOM 1401 O O . GLY A 1 195 ? 3.032 -14.526 -7.044 1.00 88.06 195 GLY A O 1
ATOM 1402 N N . ASP A 1 196 ? 1.714 -13.154 -8.266 1.00 91.31 196 ASP A N 1
ATOM 1403 C CA . ASP A 1 196 ? 1.299 -12.263 -7.174 1.00 91.31 196 ASP A CA 1
ATOM 1404 C C . ASP A 1 196 ? -0.206 -11.965 -7.236 1.00 91.31 196 ASP A C 1
ATOM 1406 O O . ASP A 1 196 ? -0.848 -12.167 -8.259 1.00 91.31 196 ASP A O 1
ATOM 1410 N N . ALA A 1 197 ? -0.795 -11.493 -6.140 1.00 95.38 197 ALA A N 1
ATOM 1411 C CA . ALA A 1 197 ? -2.149 -10.946 -6.183 1.00 95.38 197 ALA A CA 1
ATOM 1412 C C . ALA A 1 197 ? -2.193 -9.724 -7.118 1.00 95.38 197 ALA A C 1
ATOM 1414 O O . ALA A 1 197 ? -1.182 -9.077 -7.310 1.00 95.38 197 ALA A O 1
ATOM 1415 N N . ALA A 1 198 ? -3.363 -9.344 -7.622 1.00 97.50 198 ALA A N 1
ATOM 1416 C CA . ALA A 1 198 ? -3.551 -8.092 -8.354 1.00 97.50 198 ALA A CA 1
ATOM 1417 C C . ALA A 1 198 ? -3.668 -6.901 -7.386 1.00 97.50 198 ALA A C 1
ATOM 1419 O O . ALA A 1 198 ? -4.250 -7.023 -6.299 1.00 97.50 198 ALA A O 1
ATOM 1420 N N . LEU A 1 199 ? -3.201 -5.727 -7.814 1.00 97.88 199 LEU A N 1
ATOM 1421 C CA . LEU A 1 199 ? -3.246 -4.468 -7.068 1.00 97.88 199 LEU A CA 1
ATOM 1422 C C . LEU A 1 199 ? -3.756 -3.329 -7.941 1.00 97.88 199 LEU A C 1
ATOM 1424 O O . LEU A 1 199 ? -3.231 -3.071 -9.013 1.00 97.88 199 LEU A O 1
ATOM 1428 N N . HIS A 1 200 ? -4.681 -2.547 -7.405 1.00 97.62 200 HIS A N 1
ATOM 1429 C CA . HIS A 1 200 ? -5.066 -1.270 -7.983 1.00 97.62 200 HIS A CA 1
ATOM 1430 C C . HIS A 1 200 ? -5.049 -0.179 -6.912 1.00 97.62 200 HIS A C 1
ATOM 1432 O O . HIS A 1 200 ? -5.605 -0.360 -5.827 1.00 97.62 200 HIS A O 1
ATOM 1438 N N . VAL A 1 201 ? -4.414 0.958 -7.197 1.00 96.31 201 VAL A N 1
ATOM 1439 C CA . VAL A 1 201 ? -4.343 2.106 -6.283 1.00 96.31 201 VAL A CA 1
ATOM 1440 C C . VAL A 1 201 ? -4.792 3.363 -7.014 1.00 96.31 201 VAL A C 1
ATOM 1442 O O . VAL A 1 201 ? -4.080 3.868 -7.880 1.00 96.31 201 VAL A O 1
ATOM 1445 N N . GLU A 1 202 ? -5.943 3.906 -6.626 1.00 94.62 202 GLU A N 1
ATOM 1446 C CA . GLU A 1 202 ? -6.539 5.095 -7.241 1.00 94.62 202 GLU A CA 1
ATOM 1447 C C . GLU A 1 202 ? -7.377 5.870 -6.220 1.00 94.62 202 GLU A C 1
ATOM 1449 O O . GLU A 1 202 ? -8.051 5.287 -5.373 1.00 94.62 202 GLU A O 1
ATOM 1454 N N . GLY A 1 203 ? -7.365 7.206 -6.297 1.00 83.88 203 GLY A N 1
ATOM 1455 C CA . GLY A 1 203 ? -8.424 8.027 -5.691 1.00 83.88 203 GLY A CA 1
ATOM 1456 C C . GLY A 1 203 ? -8.566 7.913 -4.168 1.00 83.88 203 GLY A C 1
ATOM 1457 O O . GLY A 1 203 ? -9.650 8.134 -3.631 1.00 83.88 203 GLY A O 1
ATOM 1458 N N . GLY A 1 204 ? -7.490 7.563 -3.459 1.00 91.06 204 GLY A N 1
ATOM 1459 C CA . GLY A 1 204 ? -7.538 7.328 -2.015 1.00 91.06 204 GLY A CA 1
ATOM 1460 C C . GLY A 1 204 ? -8.009 5.925 -1.630 1.00 91.06 204 GLY A C 1
ATOM 1461 O O . GLY A 1 204 ? -8.345 5.699 -0.472 1.00 91.06 204 GLY A O 1
ATOM 1462 N N . GLN A 1 205 ? -8.029 4.983 -2.565 1.00 96.75 205 GLN A N 1
ATOM 1463 C CA . GLN A 1 205 ? -8.406 3.596 -2.346 1.00 96.75 205 GLN A CA 1
ATOM 1464 C C . GLN A 1 205 ? -7.297 2.653 -2.825 1.00 96.75 205 GLN A C 1
ATOM 1466 O O . GLN A 1 205 ? -6.573 2.944 -3.776 1.00 96.75 205 GLN A O 1
ATOM 1471 N N . ILE A 1 206 ? -7.176 1.516 -2.146 1.00 98.19 206 ILE A N 1
ATOM 1472 C CA . ILE A 1 206 ? -6.392 0.363 -2.581 1.00 98.19 206 ILE A CA 1
ATOM 1473 C C . 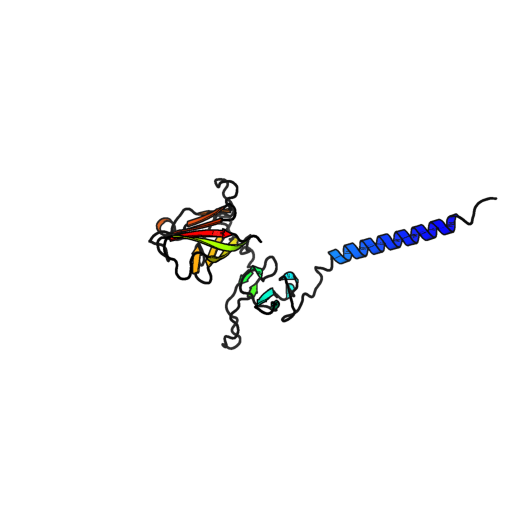ILE A 1 206 ? -7.364 -0.798 -2.765 1.00 98.19 206 ILE A C 1
ATOM 1475 O O . ILE A 1 206 ? -8.144 -1.098 -1.862 1.00 98.19 206 ILE A O 1
ATOM 1479 N N . VAL A 1 207 ? -7.302 -1.472 -3.904 1.00 98.44 207 VAL A N 1
ATOM 1480 C CA . VAL A 1 207 ? -7.989 -2.740 -4.144 1.00 98.44 207 VAL A CA 1
ATOM 1481 C C . VAL A 1 207 ? -6.933 -3.812 -4.342 1.00 98.44 207 VAL A C 1
ATOM 1483 O O . VAL A 1 207 ? -6.043 -3.661 -5.173 1.00 98.44 207 VAL A O 1
ATOM 1486 N N . VAL A 1 208 ? -7.031 -4.890 -3.572 1.00 98.31 208 VAL A N 1
ATOM 1487 C CA . VAL A 1 208 ? -6.203 -6.086 -3.741 1.00 98.31 208 VAL A CA 1
ATOM 1488 C C . VAL A 1 208 ? -7.123 -7.259 -4.013 1.00 98.31 208 VAL A C 1
ATOM 1490 O O . VAL A 1 208 ? -8.060 -7.479 -3.245 1.00 98.31 208 VAL A O 1
ATOM 1493 N N . ARG A 1 209 ? -6.864 -8.024 -5.072 1.00 98.19 209 ARG A N 1
ATOM 1494 C CA . ARG A 1 209 ? -7.626 -9.242 -5.372 1.00 98.19 209 ARG A CA 1
ATOM 1495 C C . ARG A 1 209 ? -6.705 -10.375 -5.771 1.00 98.19 209 ARG A C 1
ATOM 1497 O O . ARG A 1 209 ? -5.674 -10.137 -6.380 1.00 98.19 209 ARG A O 1
ATOM 1504 N N . ASP A 1 210 ? -7.107 -11.602 -5.506 1.00 97.88 210 ASP A N 1
ATOM 1505 C CA . ASP A 1 210 ? -6.343 -12.779 -5.909 1.00 97.88 210 ASP A CA 1
ATOM 1506 C C . ASP A 1 210 ? -7.275 -13.912 -6.345 1.00 97.88 210 ASP A C 1
ATOM 1508 O O . ASP A 1 210 ? -8.496 -13.835 -6.168 1.00 97.88 210 ASP A O 1
ATOM 1512 N N . ASP A 1 211 ? -6.704 -14.956 -6.938 1.00 97.44 211 ASP A N 1
ATOM 1513 C CA . ASP A 1 211 ? -7.419 -16.141 -7.405 1.00 97.44 211 ASP A CA 1
ATOM 1514 C C . ASP A 1 211 ? -7.189 -17.366 -6.495 1.00 97.44 211 ASP A C 1
ATOM 1516 O O . ASP A 1 211 ? -6.494 -17.325 -5.480 1.00 97.44 211 ASP A O 1
ATOM 1520 N N . ASP A 1 212 ? -7.783 -18.511 -6.842 1.00 97.06 212 ASP A N 1
ATOM 1521 C CA . ASP A 1 212 ? -7.679 -19.736 -6.035 1.00 97.06 212 ASP A CA 1
ATOM 1522 C C . ASP A 1 212 ? -6.266 -20.349 -5.969 1.00 97.06 212 ASP A C 1
ATOM 1524 O O . ASP A 1 212 ? -6.035 -21.279 -5.177 1.00 97.06 212 ASP A O 1
ATOM 1528 N N . ARG A 1 213 ? -5.325 -19.867 -6.791 1.00 96.00 213 ARG A N 1
ATOM 1529 C CA . ARG A 1 213 ? -3.907 -20.258 -6.758 1.00 96.00 213 ARG A CA 1
ATOM 1530 C C . ARG A 1 213 ? -3.095 -19.385 -5.803 1.00 96.00 213 ARG A C 1
ATOM 1532 O O . ARG A 1 213 ? -2.005 -19.806 -5.415 1.00 96.00 213 ARG A O 1
ATOM 1539 N N . GLY A 1 214 ? -3.656 -18.253 -5.385 1.00 92.00 214 GLY A N 1
ATOM 1540 C CA . GLY A 1 214 ? -3.154 -17.366 -4.349 1.00 92.00 214 GLY A CA 1
ATOM 1541 C C . GLY A 1 214 ? -2.879 -18.034 -3.009 1.00 92.00 214 GLY A C 1
ATOM 1542 O O . GLY A 1 214 ? -3.533 -19.012 -2.624 1.00 92.00 214 GLY A O 1
ATOM 1543 N N . HIS A 1 215 ? -1.943 -17.466 -2.241 1.00 90.31 215 HIS A N 1
ATOM 1544 C CA . HIS A 1 215 ? -1.622 -17.943 -0.889 1.00 90.31 215 HIS A CA 1
ATOM 1545 C C . HIS A 1 215 ? -2.856 -17.944 0.028 1.00 90.31 215 HIS A C 1
ATOM 1547 O O . HIS A 1 215 ? -3.058 -18.882 0.802 1.00 90.31 215 HIS A O 1
ATOM 1553 N N . HIS A 1 216 ? -3.711 -16.928 -0.120 1.00 91.81 216 HIS A N 1
ATOM 1554 C CA . HIS A 1 216 ? -4.957 -16.774 0.634 1.00 91.81 216 HIS A CA 1
ATOM 1555 C C . HIS A 1 216 ? -6.200 -17.261 -0.124 1.00 91.81 216 HIS A C 1
ATOM 1557 O O . HIS A 1 216 ? -7.307 -17.072 0.373 1.00 91.81 216 HIS A O 1
ATOM 1563 N N . ARG A 1 217 ? -6.034 -17.939 -1.273 1.00 95.25 217 ARG A N 1
ATOM 1564 C CA . ARG A 1 217 ? -7.115 -18.289 -2.222 1.00 95.25 217 ARG A CA 1
ATOM 1565 C C . ARG A 1 217 ? -7.809 -17.052 -2.794 1.00 95.25 217 ARG A C 1
ATOM 1567 O O . ARG A 1 217 ? -7.330 -15.939 -2.614 1.00 95.25 217 ARG A O 1
ATOM 1574 N N . ALA A 1 218 ? -8.934 -17.248 -3.481 1.00 97.75 218 ALA A N 1
ATOM 1575 C CA . ALA A 1 218 ? -9.677 -16.143 -4.055 1.00 97.75 218 ALA A CA 1
ATOM 1576 C C . ALA A 1 218 ? -10.198 -15.185 -2.970 1.00 97.75 218 ALA A C 1
ATOM 1578 O O . ALA A 1 218 ? -10.956 -15.578 -2.072 1.00 97.75 218 ALA A O 1
ATOM 1579 N N . PHE A 1 219 ? -9.817 -13.915 -3.080 1.00 98.44 219 PHE A N 1
ATOM 1580 C CA . PHE A 1 219 ? -10.325 -12.829 -2.249 1.00 98.44 219 PHE A CA 1
ATOM 1581 C C . PHE A 1 219 ? -10.326 -11.511 -3.026 1.00 98.44 219 PHE A C 1
ATOM 1583 O O . PHE A 1 219 ? -9.618 -11.359 -4.017 1.00 98.44 219 PHE A O 1
ATOM 1590 N N . GLU A 1 220 ? -11.094 -10.544 -2.536 1.00 98.62 220 GLU A N 1
ATOM 1591 C CA . GLU A 1 220 ? -10.987 -9.141 -2.939 1.00 98.62 220 GLU A CA 1
ATOM 1592 C C . GLU A 1 220 ? -11.156 -8.266 -1.700 1.00 98.62 220 GLU A C 1
ATOM 1594 O O . GLU A 1 220 ? -12.163 -8.363 -0.992 1.00 98.62 220 GLU A O 1
ATOM 1599 N N . ALA A 1 221 ? -10.160 -7.432 -1.427 1.00 98.56 221 ALA A N 1
ATOM 1600 C CA . ALA A 1 221 ? -10.131 -6.482 -0.334 1.00 98.56 221 ALA A CA 1
ATOM 1601 C C . ALA A 1 221 ? -10.095 -5.060 -0.896 1.00 98.56 221 ALA A C 1
ATOM 1603 O O . ALA A 1 221 ? -9.200 -4.704 -1.659 1.00 98.56 221 ALA A O 1
ATOM 1604 N N . THR A 1 222 ? -11.035 -4.230 -0.461 1.00 98.69 222 THR A N 1
ATOM 1605 C CA . THR A 1 222 ? -11.034 -2.790 -0.716 1.00 98.69 222 THR A CA 1
ATOM 1606 C C . THR A 1 222 ? -10.619 -2.075 0.560 1.00 98.69 222 THR A C 1
ATOM 1608 O O . THR A 1 222 ? -11.196 -2.307 1.627 1.00 98.69 222 THR A O 1
ATOM 1611 N N . LEU A 1 223 ? -9.622 -1.202 0.462 1.00 98.50 223 LEU A N 1
ATOM 1612 C CA . LEU A 1 223 ? -9.075 -0.440 1.569 1.00 98.50 223 LEU A CA 1
ATOM 1613 C C . LEU A 1 223 ? -9.167 1.054 1.268 1.00 98.50 223 LEU A C 1
ATOM 1615 O O . LEU A 1 223 ? -8.743 1.512 0.213 1.00 98.50 223 LEU A O 1
ATOM 1619 N N . GLN A 1 224 ? -9.682 1.825 2.216 1.00 98.25 224 GLN A N 1
ATOM 1620 C CA . GLN A 1 224 ? -9.707 3.282 2.146 1.00 98.25 224 GLN A CA 1
ATOM 1621 C C . GLN A 1 224 ? -8.435 3.839 2.781 1.00 98.25 224 GLN A C 1
ATOM 1623 O O . GLN A 1 224 ? -8.167 3.540 3.945 1.00 98.25 224 GLN A O 1
ATOM 1628 N N . LEU A 1 225 ? -7.673 4.655 2.050 1.00 94.44 225 LEU A N 1
ATOM 1629 C CA . LEU A 1 225 ? -6.517 5.360 2.600 1.00 94.44 225 LEU A CA 1
ATOM 1630 C C . LEU A 1 225 ? -6.965 6.290 3.730 1.00 94.44 225 LEU A C 1
ATOM 1632 O O . LEU A 1 225 ? -7.946 7.025 3.588 1.00 94.44 225 LEU A O 1
ATOM 1636 N N . GLU A 1 226 ? -6.242 6.254 4.844 1.00 89.75 226 GLU A N 1
ATOM 1637 C CA . GLU A 1 226 ? -6.401 7.243 5.904 1.00 89.75 226 GLU A CA 1
ATOM 1638 C C . GLU A 1 226 ? -5.727 8.545 5.456 1.00 89.75 226 GLU A C 1
ATOM 1640 O O . GLU A 1 226 ? -4.651 8.525 4.851 1.00 89.75 226 GLU A O 1
ATOM 1645 N N . SER A 1 227 ? -6.390 9.677 5.704 1.00 67.75 227 SER A N 1
ATOM 1646 C CA . SER A 1 227 ? -5.794 10.988 5.455 1.00 67.75 227 SER A CA 1
ATOM 1647 C C . SER A 1 227 ? -4.501 11.125 6.270 1.00 67.75 227 SER A C 1
ATOM 1649 O O . SER A 1 227 ? -4.500 10.695 7.427 1.00 67.75 227 SER A O 1
ATOM 1651 N N . PRO A 1 228 ? -3.430 11.694 5.689 1.00 51.88 228 PRO A N 1
ATOM 1652 C CA . PRO A 1 228 ? -2.204 11.983 6.424 1.00 51.88 228 PRO A CA 1
ATOM 1653 C C . PRO A 1 228 ? -2.435 12.962 7.581 1.00 51.88 228 PRO A C 1
ATOM 1655 O O . PRO A 1 228 ? -3.379 13.787 7.493 1.00 51.88 228 PRO A O 1
#

pLDDT: mean 75.35, std 19.62, range [31.8, 98.69]

Secondary structure (DSSP, 8-state):
----SHHHHHHHHHHHHHHHHHHHHHHHHHHHHTTSSS-PBPTT-B-SSGGGB-GGGT-EEEEETTEEEEESEESSGGGSPTT-EEE-----STT------EEEEPPPTT--EEEEEEEEEEEEES-BTTB-TT-EEEEEEEE---SSS--EEEEEEETTEEEE-BTTB-EE-S--TTSPTTEEEEE---TTTTSS-EEEEETTEEEEEE-TTSTT-SEEEEEEEPP-

Foldseek 3Di:
DDDDPPPVVVVVVVVVVVVVVVVVVVVVVVVVVVLPDDDADDFFDADDAQSNHDLVVQWFWDADPVHTTIDQFDPFQRRGDPQWGQDDDQPDDPPDRDDPTGGTGRPDVQFTWPDKAKWFWCDKDADDPPDDHRQIKIKTKTAHPDPDQQGIFIWIGRVPGTLWGDDPHRTHGCDDPPDDPFWRGFAPDACVGPNIWTWTDGDQKIWTFHDCNDPRHTMITIIGTDDD

Sequence (228 aa):
MKNKPLIFGLVASALVFGLTCCVGIFSFAFQHHIENAGGGASVGDACDRATDCDVAAGQSCMHDDAGGFCTTRCQTSDVCAPGWVCEGSTITRNGQDRSGGSLCMRPEPGREALQTGRARVTQLTGSVPGVGVGTLCSYRQIAVPTDGPLNSRWEVSCGTTYLYGGGTVGYNPRSDPSWPPGVLADDTGTTGEDGDAALHVEGGQIVVRDDDRGHHRAFEATLQLESP

Radius of gyration: 26.28 Å; chains: 1; bounding box: 39×102×48 Å